Protein 9DA2 (pdb70)

Foldseek 3Di:
DWEEEEAEDDVLDCPCVVLSVVLVVLVVVQDHHLYVPVVVVVVSSLVSLLRGQEYEYAQARPHPVRVVSVVSSVVSLHQYEYEYECVSVDDGDCVLVVVDPCTSRYYDYDDSVCSSVVVVVVSD/DEEEEAEDDVLDCPCVVLSVVLVVLVVVQDHYDVPVVVVVVRSLVSLLVGQEYEYAQARPHPVRVVSVVSNVVSVHQYEYEYECVSVDDGDCVLVVVDPCGSRYYDYDDSVCSSVVVVVVSD

Solvent-accessible surface area: 11120 Å² total; per-residue (Å²): 209,40,21,0,1,27,2,15,1,107,92,19,20,118,122,15,118,98,15,19,96,71,0,27,70,38,0,134,161,49,4,86,14,36,89,86,55,31,109,94,61,10,65,58,19,13,102,75,0,91,104,2,64,0,0,0,0,0,0,5,18,13,5,6,7,4,0,1,17,0,0,34,0,33,36,64,107,35,90,1,0,0,0,5,36,65,139,49,68,99,101,4,12,12,12,0,76,1,9,26,79,60,72,120,7,39,28,84,70,16,88,92,48,93,0,40,50,16,0,36,134,42,34,160,106,18,1,10,41,2,15,2,104,90,14,19,117,123,15,140,111,15,21,98,70,0,20,54,48,0,144,169,51,18,83,41,54,90,53,30,103,105,74,6,70,60,20,20,99,83,0,96,103,2,71,2,0,0,0,0,1,2,16,18,4,7,7,3,0,0,17,0,0,26,0,38,43,51,118,41,86,1,0,0,0,5,26,68,152,37,68,92,102,6,12,12,13,0,80,1,10,25,82,60,71,126,10,32,26,97,64,5,123,91,55,75,0,42,64,13,0,55,117,25,41,184

B-factor: mean 23.78, std 10.42, range [8.82, 90.69]

Structure (mmCIF, N/CA/C/O backbone):
data_9DA2
#
_entry.id   9DA2
#
_cell.length_a   60.538
_cell.length_b   64.768
_cell.length_c   128.758
_cell.angle_alpha   90.00
_cell.angle_beta   90.00
_cell.angle_gamma   90.00
#
_symmetry.space_group_name_H-M   'C 2 2 21'
#
loop_
_entity.id
_entity.type
_entity.pdbx_description
1 polymer '5-hydroxymethyl-dUMP N-hydrolase'
2 non-polymer 1-(2-deoxy-2-fluoro-5-O-phosphono-beta-D-arabinofuranosyl)-5-(hydroxymethyl)pyrimidine-2,4(1H,3H)-dione
3 non-polymer 1,2-ETHANEDIOL
4 non-polymer DI(HYDROXYETHYL)ETHER
5 water water
#
loop_
_atom_site.group_PDB
_atom_site.id
_atom_site.type_symbol
_atom_site.label_atom_id
_atom_site.label_alt_id
_atom_site.label_comp_id
_atom_site.label_asym_id
_atom_site.label_entity_id
_atom_site.label_seq_id
_atom_site.pdbx_PDB_ins_code
_atom_site.Cartn_x
_atom_site.Cartn_y
_atom_site.Cartn_z
_atom_site.occupancy
_atom_site.B_iso_or_equiv
_atom_site.auth_seq_id
_atom_site.auth_comp_id
_atom_site.auth_asym_id
_atom_site.auth_atom_id
_atom_site.pdbx_PDB_model_num
ATOM 1 N N . ARG A 1 3 ? -29.489 8.750 -16.484 1.00 33.64 20 ARG A N 1
ATOM 2 C CA . ARG A 1 3 ? -28.782 7.891 -15.527 1.00 29.60 20 ARG A CA 1
ATOM 3 C C . ARG A 1 3 ? -29.021 6.429 -15.897 1.00 31.61 20 ARG A C 1
ATOM 4 O O . ARG A 1 3 ? -30.166 5.981 -15.991 1.00 34.03 20 ARG A O 1
ATOM 24 N N . PRO A 1 4 ? -27.947 5.688 -16.141 1.00 27.42 21 PRO A N 1
ATOM 25 C CA . PRO A 1 4 ? -28.107 4.313 -16.621 1.00 24.20 21 PRO A CA 1
ATOM 26 C C . PRO A 1 4 ? -28.627 3.379 -15.541 1.00 24.25 21 PRO A C 1
ATOM 27 O O . PRO A 1 4 ? -28.449 3.587 -14.341 1.00 26.31 21 PRO A O 1
ATOM 38 N N . ALA A 1 5 ? -29.267 2.306 -16.000 1.00 21.20 22 ALA A N 1
ATOM 39 C CA . ALA A 1 5 ? -29.598 1.171 -15.151 1.00 19.27 22 ALA A CA 1
ATOM 40 C C . ALA A 1 5 ? -28.422 0.209 -15.213 1.00 18.53 22 ALA A C 1
ATOM 41 O O . ALA A 1 5 ? -27.924 -0.095 -16.306 1.00 19.59 22 ALA A O 1
ATOM 48 N N . LEU A 1 6 ? -27.999 -0.291 -14.061 1.00 16.82 23 LEU A N 1
ATOM 49 C CA . LEU A 1 6 ? -26.767 -1.047 -13.959 1.00 15.11 23 LEU A CA 1
ATOM 50 C C . LEU A 1 6 ? -27.021 -2.409 -13.337 1.00 15.83 23 LEU A C 1
ATOM 51 O O . LEU A 1 6 ? -27.855 -2.563 -12.429 1.00 17.38 23 LEU A O 1
ATOM 67 N N . TYR A 1 7 ? -26.318 -3.411 -13.845 1.00 13.57 24 TYR A N 1
ATOM 68 C CA . TYR A 1 7 ? -26.430 -4.788 -13.368 1.00 13.20 24 TYR A CA 1
ATOM 69 C C . TYR A 1 7 ? -25.040 -5.227 -12.946 1.00 12.51 24 TYR A C 1
ATOM 70 O O . TYR A 1 7 ? -24.110 -5.168 -13.758 1.00 15.15 24 TYR A O 1
ATOM 88 N N . PHE A 1 8 ? -24.878 -5.657 -11.697 1.00 11.23 25 PHE A N 1
ATOM 89 C CA . PHE A 1 8 ? -23.579 -6.067 -11.172 1.00 10.87 25 PHE A CA 1
ATOM 90 C C . PHE A 1 8 ? -23.537 -7.584 -10.983 1.00 10.30 25 PHE A C 1
ATOM 91 O O . PHE A 1 8 ? -24.459 -8.166 -10.400 1.00 11.88 25 PHE A O 1
ATOM 108 N N . CYS A 1 9 ? -22.451 -8.197 -11.441 1.00 9.97 26 CYS A N 1
ATOM 109 C CA . CYS A 1 9 ? -22.195 -9.627 -11.324 1.00 10.22 26 CYS A CA 1
ATOM 110 C C . CYS A 1 9 ? -20.945 -9.874 -10.495 1.00 9.31 26 CYS A C 1
ATOM 111 O O . CYS A 1 9 ? -19.887 -9.303 -10.773 1.00 11.15 26 CYS A O 1
ATOM 119 N N . GLY A 1 10 ? -21.035 -10.786 -9.524 1.00 9.89 27 GLY A N 1
ATOM 120 C CA . GLY A 1 10 ? -19.885 -11.255 -8.767 1.00 10.62 27 GLY A CA 1
ATOM 121 C C . GLY A 1 10 ? -20.213 -12.563 -8.078 1.00 9.40 27 GLY A C 1
ATOM 122 O O . GLY A 1 10 ? -21.355 -12.805 -7.700 1.00 10.08 27 GLY A O 1
ATOM 126 N N . SER A 1 11 ? -19.201 -13.409 -7.915 1.00 9.39 28 SER A N 1
ATOM 127 C CA . SER A 1 11 ? -19.377 -14.756 -7.366 1.00 9.55 28 SER A CA 1
ATOM 128 C C . SER A 1 11 ? -20.069 -14.748 -6.018 1.00 9.39 28 SER A C 1
ATOM 129 O O . SER A 1 11 ? -19.763 -13.931 -5.144 1.00 10.49 28 SER A O 1
ATOM 137 N N . ILE A 1 12 ? -20.995 -15.704 -5.833 1.00 9.70 29 ILE A N 1
ATOM 138 C CA . ILE A 1 12 ? -21.619 -15.971 -4.544 1.00 10.91 29 ILE A CA 1
ATOM 139 C C . ILE A 1 12 ? -21.370 -17.435 -4.190 1.00 11.21 29 ILE A C 1
ATOM 140 O O . ILE A 1 12 ? -20.508 -17.726 -3.357 1.00 11.62 29 ILE A O 1
ATOM 156 N N . ARG A 1 13 ? -22.061 -18.361 -4.859 1.00 10.75 30 ARG A N 1
ATOM 157 C CA . ARG A 1 13 ? -21.808 -19.791 -4.629 1.00 11.40 30 ARG A CA 1
ATOM 158 C C . ARG A 1 13 ? -20.459 -20.227 -5.166 1.00 10.86 30 ARG A C 1
ATOM 159 O O . ARG A 1 13 ? -19.944 -21.261 -4.736 1.00 12.70 30 ARG A O 1
ATOM 180 N N . GLY A 1 14 ? -19.851 -19.470 -6.080 1.00 11.08 31 GLY A N 1
ATOM 181 C CA . GLY A 1 14 ? -18.476 -19.749 -6.426 1.00 12.49 31 GLY A CA 1
ATOM 182 C C . GLY A 1 14 ? -17.507 -19.451 -5.306 1.00 12.40 31 GLY A C 1
ATOM 183 O O . GLY A 1 14 ? -16.351 -19.898 -5.351 1.00 14.49 31 GLY A O 1
ATOM 187 N N . GLY A 1 15 ? -17.955 -18.735 -4.300 1.00 12.13 32 GLY A N 1
ATOM 188 C CA . GLY A 1 15 ? -17.124 -18.277 -3.206 1.00 13.11 32 GLY A CA 1
ATOM 189 C C . GLY A 1 15 ? -17.274 -16.780 -3.029 1.00 12.17 32 GLY A C 1
ATOM 190 O O . GLY A 1 15 ? -17.414 -16.033 -4.015 1.00 11.78 32 GLY A O 1
ATOM 194 N N . ARG A 1 16 ? -17.239 -16.314 -1.777 1.00 12.54 33 ARG A N 1
ATOM 195 C CA . ARG A 1 16 ? -17.444 -14.909 -1.449 1.00 12.73 33 ARG A CA 1
ATOM 196 C C . ARG A 1 16 ? -16.143 -14.202 -1.067 1.00 13.02 33 ARG A C 1
ATOM 197 O O . ARG A 1 16 ? -16.160 -13.181 -0.369 1.00 13.32 33 ARG A O 1
ATOM 218 N N . GLU A 1 17 ? -15.013 -14.702 -1.569 1.00 12.29 34 GLU A N 1
ATOM 219 C CA . GLU A 1 17 ? -13.710 -14.126 -1.249 1.00 13.10 34 GLU A CA 1
ATOM 220 C C . GLU A 1 17 ? -13.658 -12.631 -1.512 1.00 12.87 34 GLU A C 1
ATOM 221 O O . GLU A 1 17 ? -13.002 -11.891 -0.763 1.00 13.59 34 GLU A O 1
ATOM 233 N N . ASP A 1 18 ? -14.310 -12.172 -2.583 1.00 11.68 35 ASP A N 1
ATOM 234 C CA . ASP A 1 18 ? -14.208 -10.776 -3.005 1.00 11.96 35 ASP A CA 1
ATOM 235 C C . ASP A 1 18 ? -15.429 -9.944 -2.611 1.00 11.17 35 ASP A C 1
ATOM 236 O O . ASP A 1 18 ? -15.635 -8.856 -3.156 1.00 11.52 35 ASP A O 1
ATOM 245 N N . ARG A 1 19 ? -16.204 -10.407 -1.641 1.00 11.90 36 ARG A N 1
ATOM 246 C CA . ARG A 1 19 ? -17.437 -9.723 -1.249 1.00 12.66 36 ARG A CA 1
ATOM 247 C C . ARG A 1 19 ? -17.250 -8.244 -0.883 1.00 12.37 36 ARG A C 1
ATOM 248 O O . ARG A 1 19 ? -18.065 -7.396 -1.279 1.00 13.52 36 ARG A O 1
ATOM 269 N N . THR A 1 20 ? -16.190 -7.896 -0.150 1.00 12.70 37 THR A N 1
ATOM 270 C CA . THR A 1 20 ? -15.980 -6.497 0.248 1.00 13.29 37 THR A CA 1
ATOM 271 C C . THR A 1 20 ? -15.708 -5.632 -0.964 1.00 12.82 37 THR A C 1
ATOM 272 O O . THR A 1 20 ? -16.208 -4.501 -1.061 1.00 13.26 37 THR A O 1
ATOM 283 N N . LEU A 1 21 ? -14.936 -6.160 -1.913 1.00 12.17 38 LEU A N 1
ATOM 284 C CA . LEU A 1 21 ? -14.688 -5.465 -3.161 1.00 11.87 38 LEU A CA 1
ATOM 285 C C . LEU A 1 21 ? -15.976 -5.283 -3.942 1.00 11.91 38 LEU A C 1
ATOM 286 O O . LEU A 1 21 ? -16.202 -4.217 -4.537 1.00 12.23 38 LEU A O 1
ATOM 302 N N . TYR A 1 22 ? -16.836 -6.313 -3.972 1.00 10.41 39 TYR A N 1
ATOM 303 C CA . TYR A 1 22 ? -18.103 -6.146 -4.668 1.00 10.95 39 TYR A CA 1
ATOM 304 C C . TYR A 1 22 ? -18.914 -5.022 -4.048 1.00 11.77 39 TYR A C 1
ATOM 305 O O . TYR A 1 22 ? -19.577 -4.256 -4.766 1.00 12.26 39 TYR A O 1
ATOM 323 N N . GLU A 1 23 ? -18.900 -4.929 -2.725 1.00 11.58 40 GLU A N 1
ATOM 324 C CA . GLU A 1 23 ? -19.609 -3.846 -2.050 1.00 12.32 40 GLU A CA 1
ATOM 325 C C . GLU A 1 23 ? -19.050 -2.485 -2.454 1.00 12.18 40 GLU A C 1
ATOM 326 O O . GLU A 1 23 ? -19.805 -1.529 -2.657 1.00 12.96 40 GLU A O 1
ATOM 338 N N . ARG A 1 24 ? -17.721 -2.371 -2.597 1.00 12.39 41 ARG A N 1
ATOM 339 C CA . ARG A 1 24 ? -17.133 -1.129 -3.083 1.00 12.70 41 ARG A CA 1
ATOM 340 C C . ARG A 1 24 ? -17.575 -0.825 -4.500 1.00 12.79 41 ARG A C 1
ATOM 341 O O . ARG A 1 24 ? -17.841 0.333 -4.835 1.00 12.97 41 ARG A O 1
ATOM 362 N N . ILE A 1 25 ? -17.626 -1.844 -5.367 1.00 11.74 42 ILE A N 1
ATOM 363 C CA . ILE A 1 25 ? -18.036 -1.613 -6.744 1.00 12.26 42 ILE A CA 1
ATOM 364 C C . ILE A 1 25 ? -19.474 -1.119 -6.786 1.00 12.57 42 ILE A C 1
ATOM 365 O O . ILE A 1 25 ? -19.774 -0.129 -7.456 1.00 13.14 42 ILE A O 1
ATOM 381 N N . VAL A 1 26 ? -20.373 -1.800 -6.072 1.00 11.98 43 VAL A N 1
ATOM 382 C CA . VAL A 1 26 ? -21.765 -1.382 -6.061 1.00 13.56 43 VAL A CA 1
ATOM 383 C C . VAL A 1 26 ? -21.912 0.019 -5.479 1.00 12.57 43 VAL A C 1
ATOM 384 O O . VAL A 1 26 ? -22.696 0.821 -5.988 1.00 14.56 43 VAL A O 1
ATOM 397 N N . SER A 1 27 ? -21.184 0.329 -4.398 1.00 13.55 44 SER A N 1
ATOM 398 C CA . SER A 1 27 ? -21.237 1.684 -3.849 1.00 14.35 44 SER A CA 1
ATOM 399 C C . SER A 1 27 ? -20.899 2.715 -4.912 1.00 13.97 44 SER A C 1
ATOM 400 O O . SER A 1 27 ? -21.564 3.743 -5.025 1.00 15.37 44 SER A O 1
ATOM 408 N N . ARG A 1 28 ? -19.869 2.455 -5.714 1.00 13.85 45 ARG A N 1
ATOM 409 C CA . ARG A 1 28 ? -19.478 3.412 -6.744 1.00 15.75 45 ARG A CA 1
ATOM 410 C C . ARG A 1 28 ? -20.488 3.442 -7.888 1.00 15.60 45 ARG A C 1
ATOM 411 O O . ARG A 1 28 ? -20.844 4.514 -8.376 1.00 16.39 45 ARG A O 1
ATOM 432 N N . LEU A 1 29 ? -20.977 2.277 -8.319 1.00 14.83 46 LEU A N 1
ATOM 433 C CA . LEU A 1 29 ? -21.990 2.258 -9.364 1.00 15.08 46 LEU A CA 1
ATOM 434 C C . LEU A 1 29 ? -23.221 3.061 -8.966 1.00 15.55 46 LEU A C 1
ATOM 435 O O . LEU A 1 29 ? -23.829 3.722 -9.812 1.00 17.33 46 LEU A O 1
ATOM 451 N N . ARG A 1 30 ? -23.617 2.995 -7.694 1.00 16.45 47 ARG A N 1
ATOM 452 C CA . ARG A 1 30 ? -24.770 3.751 -7.232 1.00 17.99 47 ARG A CA 1
ATOM 453 C C . ARG A 1 30 ? -24.576 5.255 -7.409 1.00 20.35 47 ARG A C 1
ATOM 454 O O . ARG A 1 30 ? -25.571 5.988 -7.509 1.00 22.13 47 ARG A O 1
ATOM 475 N N . ARG A 1 31 ? -23.332 5.743 -7.465 1.00 19.05 48 ARG A N 1
ATOM 476 C CA . ARG A 1 31 ? -23.123 7.161 -7.729 1.00 21.95 48 ARG A CA 1
ATOM 477 C C . ARG A 1 31 ? -23.577 7.548 -9.134 1.00 20.39 48 ARG A C 1
ATOM 478 O O . ARG A 1 31 ? -23.870 8.712 -9.392 1.00 24.81 48 ARG A O 1
ATOM 499 N N . PHE A 1 32 ? -23.638 6.582 -10.052 1.00 20.61 49 PHE A N 1
ATOM 500 C CA . PHE A 1 32 ? -23.856 6.831 -11.467 1.00 22.74 49 PHE A CA 1
ATOM 501 C C . PHE A 1 32 ? -25.246 6.460 -11.950 1.00 22.54 49 PHE A C 1
ATOM 502 O O . PHE A 1 32 ? -25.728 7.056 -12.905 1.00 26.37 49 PHE A O 1
ATOM 519 N N . GLY A 1 33 ? -25.891 5.495 -11.311 1.00 21.25 50 GLY A N 1
ATOM 520 C CA . GLY A 1 33 ? -27.163 5.029 -11.814 1.00 21.58 50 GLY A CA 1
ATOM 521 C C . GLY A 1 33 ? -27.844 4.128 -10.816 1.00 20.91 50 GLY A C 1
ATOM 522 O O . GLY A 1 33 ? -27.395 3.981 -9.679 1.00 25.70 50 GLY A O 1
ATOM 526 N N . THR A 1 34 ? -28.948 3.532 -11.260 1.00 22.71 51 THR A N 1
ATOM 527 C CA . THR A 1 34 ? -29.728 2.622 -10.433 1.00 22.14 51 THR A CA 1
ATOM 528 C C . THR A 1 34 ? -29.138 1.225 -10.586 1.00 19.44 51 THR A C 1
ATOM 529 O O . THR A 1 34 ? -29.109 0.685 -11.693 1.00 19.67 51 THR A O 1
ATOM 540 N N . VAL A 1 35 ? -28.677 0.637 -9.491 1.00 19.34 52 VAL A N 1
ATOM 541 C CA . VAL A 1 35 ? -28.156 -0.727 -9.509 1.00 18.87 52 VAL A CA 1
ATOM 542 C C . VAL A 1 35 ? -29.331 -1.685 -9.329 1.00 19.67 52 VAL A C 1
ATOM 543 O O . VAL A 1 35 ? -29.861 -1.833 -8.226 1.00 22.27 52 VAL A O 1
ATOM 556 N N . LEU A 1 36 ? -29.728 -2.342 -10.420 1.00 19.41 53 LEU A N 1
ATOM 557 C CA . LEU A 1 36 ? -30.897 -3.220 -10.404 1.00 20.34 53 LEU 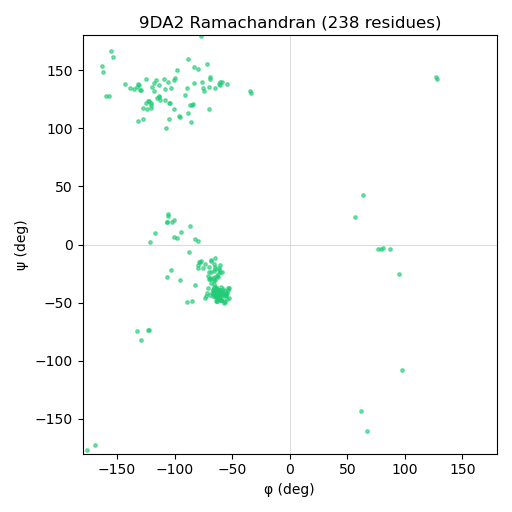A CA 1
ATOM 558 C C . LEU A 1 36 ? -30.659 -4.431 -9.515 1.00 21.30 53 LEU A C 1
ATOM 559 O O . LEU A 1 36 ? -31.614 -4.986 -8.964 1.00 22.78 53 LEU A O 1
ATOM 575 N N . THR A 1 37 ? -29.393 -4.855 -9.425 1.00 21.17 54 THR A N 1
ATOM 576 C CA . THR A 1 37 ? -28.810 -5.901 -8.588 1.00 28.26 54 THR A CA 1
ATOM 577 C C . THR A 1 37 ? -28.680 -7.203 -9.368 1.00 34.22 54 THR A C 1
ATOM 578 O O . THR A 1 37 ? -28.307 -7.198 -10.554 1.00 25.62 54 THR A O 1
ATOM 589 N N . GLY A 1 54 ? -39.555 -18.794 -4.608 1.00 65.98 71 GLY A N 1
ATOM 590 C CA . GLY A 1 54 ? -39.494 -19.760 -5.687 1.00 75.58 71 GLY A CA 1
ATOM 591 C C . GLY A 1 54 ? -38.086 -20.270 -5.911 1.00 65.08 71 GLY A C 1
ATOM 592 O O . GLY A 1 54 ? -37.740 -20.724 -7.004 1.00 63.05 71 GLY A O 1
ATOM 595 N N . GLY A 1 55 ? -37.270 -20.172 -4.863 1.00 47.17 72 GLY A N 1
ATOM 596 C CA . GLY A 1 55 ? -35.967 -20.809 -4.864 1.00 34.17 72 GLY A CA 1
ATOM 597 C C . GLY A 1 55 ? -35.065 -20.281 -5.956 1.00 27.43 72 GLY A C 1
ATOM 598 O O . GLY A 1 55 ? -35.071 -19.095 -6.294 1.00 26.29 72 GLY A O 1
ATOM 602 N N . ASP A 1 56 ? -34.268 -21.185 -6.522 1.00 25.89 73 ASP A N 1
ATOM 603 C CA . ASP A 1 56 ? -33.314 -20.767 -7.536 1.00 22.75 73 ASP A CA 1
ATOM 604 C C . ASP A 1 56 ? -33.998 -20.338 -8.833 1.00 21.49 73 ASP A C 1
ATOM 605 O O . ASP A 1 56 ? -33.478 -19.476 -9.552 1.00 19.04 73 ASP A O 1
ATOM 614 N N . ARG A 1 57 ? -35.148 -20.910 -9.148 1.00 23.12 74 ARG A N 1
ATOM 615 C CA . ARG A 1 57 ? -35.875 -20.525 -10.373 1.00 22.79 74 ARG A CA 1
ATOM 616 C C . ARG A 1 57 ? -36.213 -19.025 -10.292 1.00 22.04 74 ARG A C 1
ATOM 617 O O . ARG A 1 57 ? -36.068 -18.376 -11.266 1.00 21.47 74 ARG A O 1
ATOM 638 N N . LEU A 1 58 ? -36.745 -18.550 -9.179 1.00 22.79 75 LEU A N 1
ATOM 639 C CA . LEU A 1 58 ? -37.118 -17.144 -9.096 1.00 22.44 75 LEU A CA 1
ATOM 640 C C . LEU A 1 58 ? -35.885 -16.252 -9.218 1.00 21.06 75 LEU A C 1
ATOM 641 O O . LEU A 1 58 ? -35.953 -15.182 -9.835 1.00 21.93 75 LEU A O 1
ATOM 657 N N . ILE A 1 59 ? -34.758 -16.650 -8.627 1.00 20.03 76 ILE A N 1
ATOM 658 C CA . ILE A 1 59 ? -33.516 -15.898 -8.779 1.00 17.68 76 ILE A CA 1
ATOM 659 C C . ILE A 1 59 ? -33.160 -15.756 -10.252 1.00 17.33 76 ILE A C 1
ATOM 660 O O . ILE A 1 59 ? -32.875 -14.656 -10.741 1.00 17.06 76 ILE A O 1
ATOM 676 N N . HIS A 1 60 ? -33.168 -16.865 -10.983 1.00 16.51 77 HIS A N 1
ATOM 677 C CA . HIS A 1 60 ? -32.815 -16.837 -12.404 1.00 16.29 77 HIS A CA 1
ATOM 678 C C . HIS A 1 60 ? -33.762 -15.939 -13.188 1.00 16.75 77 HIS A C 1
ATOM 679 O O . HIS A 1 60 ? -33.320 -15.114 -14.004 1.00 16.46 77 HIS A O 1
ATOM 694 N N . GLU A 1 61 ? -35.069 -16.092 -12.965 1.00 18.26 78 GLU A N 1
ATOM 695 C CA . GLU A 1 61 ? -36.033 -15.323 -13.745 1.00 19.21 78 GLU A CA 1
ATOM 696 C C . GLU A 1 61 ? -35.949 -13.832 -13.453 1.00 20.22 78 GLU A C 1
ATOM 697 O O . GLU A 1 61 ? -35.990 -13.017 -14.380 1.00 19.18 78 GLU A O 1
ATOM 709 N N . GLN A 1 62 ? -35.845 -13.458 -12.177 1.00 18.15 79 GLN A N 1
ATOM 710 C CA . GLN A 1 62 ? -35.748 -12.039 -11.852 1.00 18.49 79 GLN A CA 1
ATOM 711 C C . GLN A 1 62 ? -34.460 -11.446 -12.393 1.00 17.49 79 GLN A C 1
ATOM 712 O O . GLN A 1 62 ? -34.464 -10.323 -12.934 1.00 18.21 79 GLN A O 1
ATOM 726 N N . ASP A 1 63 ? -33.357 -12.186 -12.279 1.00 15.86 80 ASP A N 1
ATOM 727 C CA . ASP A 1 63 ? -32.102 -11.679 -12.799 1.00 15.41 80 ASP A CA 1
ATOM 728 C C . ASP A 1 63 ? -32.168 -11.500 -14.305 1.00 15.63 80 ASP A C 1
ATOM 729 O O . ASP A 1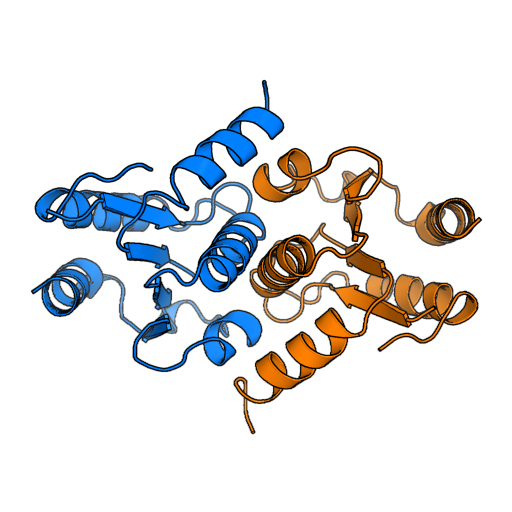 63 ? -31.661 -10.501 -14.836 1.00 16.31 80 ASP A O 1
ATOM 738 N N . LEU A 1 64 ? -32.808 -12.421 -15.021 1.00 16.09 81 LEU A N 1
ATOM 739 C CA . LEU A 1 64 ? -32.883 -12.261 -16.470 1.00 15.40 81 LEU A CA 1
ATOM 740 C C . LEU A 1 64 ? -33.708 -11.042 -16.872 1.00 18.10 81 LEU A C 1
ATOM 741 O O . LEU A 1 64 ? -33.413 -10.406 -17.892 1.00 18.06 81 LEU A O 1
ATOM 757 N N . GLU A 1 65 ? -34.742 -10.713 -16.109 1.00 17.19 82 GLU A N 1
ATOM 758 C CA . GLU A 1 65 ? -35.483 -9.486 -16.376 1.00 18.54 82 GLU A CA 1
ATOM 759 C C . GLU A 1 65 ? -34.589 -8.260 -16.220 1.00 18.60 82 GLU A C 1
ATOM 760 O O . GLU A 1 65 ? -34.565 -7.370 -17.077 1.00 18.51 82 GLU A O 1
ATOM 772 N N . TRP A 1 66 ? -33.833 -8.197 -15.130 1.00 15.75 83 TRP A N 1
ATOM 773 C CA . TRP A 1 66 ? -32.951 -7.061 -14.895 1.00 16.19 83 TRP A CA 1
ATOM 774 C C . TRP A 1 66 ? -31.845 -6.985 -15.927 1.00 15.25 83 TRP A C 1
ATOM 775 O O . TRP A 1 66 ? -31.452 -5.883 -16.337 1.00 15.43 83 TRP A O 1
ATOM 796 N N . LEU A 1 67 ? -31.315 -8.140 -16.334 1.00 15.18 84 LEU A N 1
ATOM 797 C CA A LEU A 1 67 ? -30.258 -8.140 -17.327 0.71 15.20 84 LEU A CA 1
ATOM 798 C CA B LEU A 1 67 ? -30.257 -8.152 -17.338 0.29 15.17 84 LEU A CA 1
ATOM 799 C C . LEU A 1 67 ? -30.722 -7.486 -18.619 1.00 16.33 84 LEU A C 1
ATOM 800 O O . LEU A 1 67 ? -29.971 -6.729 -19.239 1.00 19.26 84 LEU A O 1
ATOM 829 N N . GLN A 1 68 ? -31.963 -7.756 -19.037 1.00 18.37 85 GLN A N 1
ATOM 830 C CA . GLN A 1 68 ? -32.483 -7.144 -20.259 1.00 19.24 85 GLN A CA 1
ATOM 831 C C . GLN A 1 68 ? -32.742 -5.656 -20.076 1.00 19.24 85 GLN A C 1
ATOM 832 O O . GLN A 1 68 ? -32.710 -4.896 -21.053 1.00 21.69 85 GLN A O 1
ATOM 846 N N . GLN A 1 69 ? -33.018 -5.215 -18.851 1.00 18.56 86 GLN A N 1
ATOM 847 C CA . GLN A 1 69 ? -33.232 -3.795 -18.588 1.00 17.92 86 GLN A CA 1
ATOM 848 C C . GLN A 1 69 ? -31.949 -2.992 -18.472 1.00 18.24 86 GLN A C 1
ATOM 849 O O . GLN A 1 69 ? -31.975 -1.764 -18.594 1.00 19.55 86 GLN A O 1
ATOM 863 N N . ALA A 1 70 ? -30.835 -3.641 -18.207 1.00 15.84 87 ALA A N 1
ATOM 864 C CA . ALA A 1 70 ? -29.620 -2.920 -17.882 1.00 16.04 87 ALA A CA 1
ATOM 865 C C . ALA A 1 70 ? -29.064 -2.175 -19.085 1.00 15.72 87 ALA A C 1
ATOM 866 O O . ALA A 1 70 ? -29.104 -2.657 -20.220 1.00 18.48 87 ALA A O 1
ATOM 873 N N . ASP A 1 71 ? -28.540 -0.978 -18.821 1.00 16.23 88 ASP A N 1
ATOM 874 C CA . ASP A 1 71 ? -27.761 -0.265 -19.823 1.00 16.33 88 ASP A CA 1
ATOM 875 C C . ASP A 1 71 ? -26.319 -0.742 -19.864 1.00 16.61 88 ASP A C 1
ATOM 876 O O . ASP A 1 71 ? -25.709 -0.747 -20.946 1.00 18.23 88 ASP A O 1
ATOM 885 N N . VAL A 1 72 ? -25.754 -1.097 -18.716 1.00 14.64 89 VAL A N 1
ATOM 886 C CA . VAL A 1 72 ? -24.397 -1.620 -18.622 1.00 13.67 89 VAL A CA 1
ATOM 887 C C . VAL A 1 72 ? -24.418 -2.760 -17.624 1.00 13.23 89 VAL A C 1
ATOM 888 O O . VAL A 1 72 ? -25.026 -2.658 -16.553 1.00 13.60 89 VAL A O 1
ATOM 901 N N . VAL A 1 73 ? -23.764 -3.851 -17.988 1.00 12.72 90 VAL A N 1
ATOM 902 C CA . VAL A 1 73 ? -23.533 -5.006 -17.126 1.00 12.40 90 VAL A CA 1
ATOM 903 C C . VAL A 1 73 ? -22.075 -4.946 -16.688 1.00 12.49 90 VAL A C 1
ATOM 904 O O . VAL A 1 73 ? -21.176 -4.920 -17.538 1.00 15.08 90 VAL A O 1
ATOM 917 N N . VAL A 1 74 ? -21.832 -4.895 -15.383 1.00 12.47 91 VAL A N 1
ATOM 918 C CA . VAL A 1 74 ? -20.491 -4.831 -14.805 1.00 12.47 91 VAL A CA 1
ATOM 919 C C . VAL A 1 74 ? -20.257 -6.130 -14.040 1.00 11.79 91 VAL A C 1
ATOM 920 O O . VAL A 1 74 ? -21.063 -6.485 -13.179 1.00 13.31 91 VAL A O 1
ATOM 933 N N . ALA A 1 75 ? -19.162 -6.808 -14.312 1.00 11.11 92 ALA A N 1
ATOM 934 C CA . ALA A 1 75 ? -18.854 -8.079 -13.668 1.00 10.94 92 ALA A CA 1
ATOM 935 C C . ALA A 1 75 ? -17.437 -8.032 -13.131 1.00 11.15 92 ALA A C 1
ATOM 936 O O . ALA A 1 75 ? -16.510 -7.667 -13.872 1.00 12.20 92 ALA A O 1
ATOM 943 N N . GLU A 1 76 ? -17.258 -8.449 -11.893 1.00 10.74 93 GLU A N 1
ATOM 944 C CA . GLU A 1 76 ? -15.928 -8.672 -11.326 1.00 11.20 93 GLU A CA 1
ATOM 945 C C . GLU A 1 76 ? -15.671 -10.161 -11.490 1.00 11.37 93 GLU A C 1
ATOM 946 O O . GLU A 1 76 ? -16.351 -11.002 -10.864 1.00 11.65 93 GLU A O 1
ATOM 958 N N . VAL A 1 77 ? -14.736 -10.491 -12.380 1.00 10.61 94 VAL A N 1
ATOM 959 C CA . VAL A 1 77 ? -14.533 -11.837 -12.905 1.00 10.76 94 VAL A CA 1
ATOM 960 C C . VAL A 1 77 ? -13.290 -12.520 -12.346 1.00 10.97 94 VAL A C 1
ATOM 961 O O . VAL A 1 77 ? -12.813 -13.488 -12.942 1.00 12.38 94 VAL A O 1
ATOM 974 N N . THR A 1 78 ? -12.758 -12.065 -11.217 1.00 11.03 95 THR A N 1
ATOM 975 C CA . THR A 1 78 ? -11.559 -12.670 -10.645 1.00 11.18 95 THR A CA 1
ATOM 976 C C . THR A 1 78 ? -11.851 -14.031 -10.020 1.00 11.36 95 THR A C 1
ATOM 977 O O . THR A 1 78 ? -11.107 -14.989 -10.245 1.00 12.65 95 THR A O 1
ATOM 988 N N . GLN A 1 79 ? -12.924 -14.139 -9.230 1.00 10.68 96 GLN A N 1
ATOM 989 C CA . GLN A 1 79 ? -13.277 -15.409 -8.601 1.00 10.91 96 GLN A CA 1
ATOM 990 C C . GLN A 1 79 ? -14.092 -16.246 -9.583 1.00 9.92 96 GLN A C 1
ATOM 991 O O . GLN A 1 79 ? -15.147 -15.802 -10.032 1.00 10.75 96 GLN A O 1
ATOM 1005 N N . PRO A 1 80 ? -13.653 -17.445 -9.946 1.00 10.49 97 PRO A N 1
ATOM 1006 C CA . PRO A 1 80 ? -14.437 -18.239 -10.903 1.00 10.72 97 PRO A CA 1
ATOM 1007 C C . PRO A 1 80 ? -15.831 -18.539 -10.375 1.00 10.18 97 PRO A C 1
ATOM 1008 O O . PRO A 1 80 ? -16.018 -18.894 -9.217 1.00 11.31 97 PRO A O 1
ATOM 1019 N N . SER A 1 81 ? -16.815 -18.463 -11.263 1.00 9.71 98 SER A N 1
ATOM 1020 C CA . SER A 1 81 ? -18.220 -18.613 -10.881 1.00 9.10 98 SER A CA 1
ATOM 1021 C C . SER A 1 81 ? -19.057 -18.989 -12.085 1.00 9.08 98 SER A C 1
ATOM 1022 O O . SER A 1 81 ? -19.015 -18.306 -13.119 1.00 9.58 98 SER A O 1
ATOM 1030 N N . LEU A 1 82 ? -19.830 -20.071 -11.944 1.00 9.09 99 LEU A N 1
ATOM 1031 C CA . LEU A 1 82 ? -20.747 -20.434 -13.015 1.00 9.21 99 LEU A CA 1
ATOM 1032 C C . LEU A 1 82 ? -21.778 -19.342 -13.251 1.00 8.93 99 LEU A C 1
ATOM 1033 O O . LEU A 1 82 ? -22.141 -19.044 -14.402 1.00 10.08 99 LEU A O 1
ATOM 1049 N N . GLY A 1 83 ? -22.330 -18.781 -12.172 1.00 9.12 100 GLY A N 1
ATOM 1050 C CA . GLY A 1 83 ? -23.419 -17.826 -12.320 1.00 9.03 100 GLY A CA 1
ATOM 1051 C C . GLY A 1 83 ? -22.981 -16.550 -13.009 1.00 8.82 100 GLY A C 1
ATOM 1052 O O . GLY A 1 83 ? -23.695 -16.021 -13.868 1.00 10.04 100 GLY A O 1
ATOM 1056 N N . VAL A 1 84 ? -21.794 -16.044 -12.657 1.00 8.96 101 VAL A N 1
ATOM 1057 C CA . VAL A 1 84 ? -21.257 -14.861 -13.331 1.00 9.20 101 VAL A CA 1
ATOM 1058 C C . VAL A 1 84 ? -21.023 -15.160 -14.800 1.00 9.27 101 VAL A C 1
ATOM 1059 O O . VAL A 1 84 ? -21.381 -14.356 -15.677 1.00 10.27 101 VAL A O 1
ATOM 1072 N N . GLY A 1 85 ? -20.430 -16.313 -15.107 1.00 9.31 102 GLY A N 1
ATOM 1073 C CA . GLY A 1 85 ? -20.237 -16.667 -16.509 1.00 10.23 102 GLY A CA 1
ATOM 1074 C C . GLY A 1 85 ? -21.540 -16.752 -17.281 1.00 9.87 102 GLY A C 1
ATOM 1075 O O . GLY A 1 85 ? -21.643 -16.267 -18.413 1.00 10.67 102 GLY A O 1
ATOM 1079 N N . TYR A 1 86 ? -22.550 -17.361 -16.667 1.00 9.64 103 TYR A N 1
ATOM 1080 C CA . TYR A 1 86 ? -23.857 -17.494 -17.287 1.00 9.94 103 TYR A CA 1
ATOM 1081 C C . TYR A 1 86 ? -24.486 -16.133 -17.542 1.00 10.17 103 TYR A C 1
ATOM 1082 O O . TYR A 1 86 ? -25.043 -15.894 -18.623 1.00 10.89 103 TYR A O 1
ATOM 1100 N N . GLU A 1 87 ? -24.456 -15.251 -16.542 1.00 9.98 104 GLU A N 1
ATOM 1101 C CA . GLU A 1 87 ? -24.967 -13.897 -16.719 1.00 10.26 104 GLU A CA 1
ATOM 1102 C C . GLU A 1 87 ? -24.290 -13.214 -17.896 1.00 10.25 104 GLU A C 1
ATOM 1103 O O . GLU A 1 87 ? -24.946 -12.565 -18.713 1.00 11.56 104 GLU A O 1
ATOM 1115 N N . LEU A 1 88 ? -22.970 -13.362 -18.004 1.00 10.76 105 LEU A N 1
ATOM 1116 C CA . LEU A 1 88 ? -22.234 -12.753 -19.109 1.00 11.16 105 LEU A CA 1
ATOM 1117 C C . LEU A 1 88 ? -22.622 -13.351 -20.453 1.00 11.90 105 LEU A C 1
ATOM 1118 O O . LEU A 1 88 ? -22.763 -12.617 -21.437 1.00 12.28 105 LEU A O 1
ATOM 1134 N N . GLY A 1 89 ? -22.829 -14.668 -20.519 1.00 11.86 106 GLY A N 1
ATOM 1135 C CA . GLY A 1 89 ? -23.249 -15.276 -21.771 1.00 12.43 106 GLY A CA 1
ATOM 1136 C C . GLY A 1 89 ? -24.620 -14.804 -22.210 1.00 12.64 106 GLY A C 1
ATOM 1137 O O . GLY A 1 89 ? -24.840 -14.478 -23.371 1.00 13.84 106 GLY A O 1
ATOM 1141 N N . ARG A 1 90 ? -25.566 -14.764 -21.274 1.00 12.32 107 ARG A N 1
ATOM 1142 C CA . ARG A 1 90 ? -26.878 -14.230 -21.605 1.00 12.45 107 ARG A CA 1
ATOM 1143 C C . ARG A 1 90 ? -26.785 -12.757 -22.005 1.00 13.83 107 ARG A C 1
ATOM 1144 O O . ARG A 1 90 ? -27.469 -12.316 -22.926 1.00 14.46 107 ARG A O 1
ATOM 1165 N N . ALA A 1 91 ? -25.947 -11.986 -21.313 1.00 13.07 108 ALA A N 1
ATOM 1166 C CA . ALA A 1 91 ? -25.825 -10.558 -21.606 1.00 13.18 108 ALA A CA 1
ATOM 1167 C C . ALA A 1 91 ? -25.288 -10.332 -23.006 1.00 14.84 108 ALA A C 1
ATOM 1168 O O . ALA A 1 91 ? -25.770 -9.452 -23.725 1.00 15.56 108 ALA A O 1
ATOM 1175 N N . VAL A 1 92 ? -24.273 -11.106 -23.408 1.00 14.52 109 VAL A N 1
ATOM 1176 C CA . VAL A 1 92 ? -23.735 -10.975 -24.757 1.00 17.32 109 VAL A CA 1
ATOM 1177 C C . VAL A 1 92 ? -24.827 -11.243 -25.774 1.00 18.51 109 VAL A C 1
ATOM 1178 O O . VAL A 1 92 ? -24.950 -10.542 -26.789 1.00 19.70 109 VAL A O 1
ATOM 1191 N N . ALA A 1 93 ? -25.618 -12.290 -25.542 1.00 17.71 110 ALA A N 1
ATOM 1192 C CA . ALA A 1 93 ? -26.662 -12.638 -26.494 1.00 20.73 110 ALA A CA 1
ATOM 1193 C C . ALA A 1 93 ? -27.747 -11.578 -26.552 1.00 20.51 110 ALA A C 1
ATOM 1194 O O . ALA A 1 93 ? -28.389 -11.422 -27.595 1.00 23.74 110 ALA A O 1
ATOM 1201 N N . PHE A 1 94 ? -27.971 -10.852 -25.454 1.00 18.27 111 PHE A N 1
ATOM 1202 C CA . PHE A 1 94 ? -28.840 -9.678 -25.467 1.00 19.75 111 PHE A CA 1
ATOM 1203 C C . PHE A 1 94 ? -28.155 -8.430 -26.030 1.00 20.10 111 PHE A C 1
ATOM 1204 O O . PHE A 1 94 ? -28.771 -7.355 -26.052 1.00 23.29 111 PHE A O 1
ATOM 1221 N N . ASN A 1 95 ? -26.901 -8.539 -26.489 1.00 20.66 112 ASN A N 1
ATOM 1222 C CA A ASN A 1 95 ? -26.147 -7.403 -27.031 0.43 21.55 112 ASN A CA 1
ATOM 1223 C CA B ASN A 1 95 ? -26.144 -7.404 -27.032 0.57 21.49 112 ASN A CA 1
ATOM 1224 C C . ASN A 1 95 ? -26.020 -6.263 -26.021 1.00 20.46 112 ASN A C 1
ATOM 1225 O O . ASN A 1 95 ? -26.155 -5.083 -26.365 1.00 22.54 112 ASN A O 1
ATOM 1244 N N . LYS A 1 96 ? -25.735 -6.612 -24.770 1.00 17.89 113 LYS A N 1
ATOM 1245 C CA . LYS A 1 96 ? -25.539 -5.600 -23.745 1.00 17.22 113 LYS A CA 1
ATOM 1246 C C . LYS A 1 96 ? -24.110 -5.068 -23.782 1.00 18.52 113 LYS A C 1
ATOM 1247 O O . LYS A 1 96 ? -23.157 -5.782 -24.128 1.00 20.37 113 LYS A O 1
ATOM 1266 N N . ARG A 1 97 ? -23.983 -3.820 -23.331 1.00 18.25 114 ARG A N 1
ATOM 1267 C CA . ARG A 1 97 ? -22.663 -3.230 -23.082 1.00 18.55 114 ARG A CA 1
ATOM 1268 C C . ARG A 1 97 ? -22.176 -3.897 -21.792 1.00 17.16 114 ARG A C 1
ATOM 1269 O O . ARG A 1 97 ? -22.952 -3.911 -20.872 1.00 16.73 114 ARG A O 1
ATOM 1290 N N . ILE A 1 98 ? -20.957 -4.374 -21.757 1.00 15.48 115 ILE A N 1
ATOM 1291 C CA . ILE A 1 98 ? -20.415 -5.200 -20.692 1.00 14.87 115 ILE A CA 1
ATOM 1292 C C . ILE A 1 98 ? -19.026 -4.700 -20.344 1.00 14.08 115 ILE A C 1
ATOM 1293 O O . ILE A 1 98 ? -18.192 -4.487 -21.228 1.00 15.41 115 ILE A O 1
ATOM 1309 N N . LEU A 1 99 ? -18.766 -4.570 -19.041 1.00 15.07 116 LEU A N 1
ATOM 1310 C CA . LEU A 1 99 ? -17.455 -4.235 -18.498 1.00 14.06 116 LEU A CA 1
ATOM 1311 C C . LEU A 1 99 ? -17.094 -5.336 -17.509 1.00 13.25 116 LEU A C 1
ATOM 1312 O O . LEU A 1 99 ? -17.790 -5.516 -16.493 1.00 13.42 116 LEU A O 1
ATOM 1328 N N . CYS A 1 100 ? -16.033 -6.077 -17.801 1.00 12.95 117 CYS A N 1
ATOM 1329 C CA . CYS A 1 100 ? -15.482 -7.069 -16.896 1.00 12.56 117 CYS A CA 1
ATOM 1330 C C . CYS A 1 100 ? -14.192 -6.553 -16.283 1.00 13.05 117 CYS A C 1
ATOM 1331 O O . CYS A 1 100 ? -13.352 -5.991 -16.977 1.00 15.04 117 CYS A O 1
ATOM 1339 N N . LEU A 1 101 ? -14.017 -6.821 -14.987 1.00 12.69 118 LEU A N 1
ATOM 1340 C CA . LEU A 1 101 ? -12.902 -6.335 -14.178 1.00 13.37 118 LEU A CA 1
ATOM 1341 C C . LEU A 1 101 ? -12.190 -7.547 -13.602 1.00 12.46 118 LEU A C 1
ATOM 1342 O O . LEU A 1 101 ? -12.825 -8.372 -12.939 1.00 12.64 118 LEU A O 1
ATOM 1358 N N . PHE A 1 102 ? -10.874 -7.660 -13.869 1.00 13.86 119 PHE A N 1
ATOM 1359 C CA . PHE A 1 102 ? -10.086 -8.824 -13.485 1.00 13.61 119 PHE A CA 1
ATOM 1360 C C . PHE A 1 102 ? -8.808 -8.374 -12.801 1.00 14.46 119 PHE A C 1
ATOM 1361 O O . PHE A 1 102 ? -8.155 -7.439 -13.265 1.00 15.44 119 PHE A O 1
ATOM 1378 N N . ARG A 1 103 ? -8.433 -9.057 -11.723 1.00 13.66 120 ARG A N 1
ATOM 1379 C CA . ARG A 1 103 ? -7.223 -8.754 -10.964 1.00 14.74 120 ARG A CA 1
ATOM 1380 C C . ARG A 1 103 ? -6.147 -9.807 -11.178 1.00 15.22 120 ARG A C 1
ATOM 1381 O O . ARG A 1 103 ? -6.204 -10.881 -10.554 1.00 15.45 120 ARG A O 1
ATOM 1402 N N . PRO A 1 104 ? -5.147 -9.550 -12.026 1.00 16.34 121 PRO A N 1
ATOM 1403 C CA . PRO A 1 104 ? -4.075 -10.533 -12.207 1.00 17.05 121 PRO A CA 1
ATOM 1404 C C . PRO A 1 104 ? -3.276 -10.818 -10.958 1.00 18.46 121 PRO A C 1
ATOM 1405 O O . PRO A 1 104 ? -2.672 -11.894 -10.861 1.00 20.60 121 PRO A O 1
ATOM 1416 N N . GLN A 1 105 ? -3.210 -9.888 -10.007 1.00 17.92 122 GLN A N 1
ATOM 1417 C CA . GLN A 1 105 ? -2.465 -10.134 -8.778 1.00 19.97 122 GLN A CA 1
ATOM 1418 C C . GLN A 1 105 ? -3.086 -11.256 -7.953 1.00 20.64 122 GLN A C 1
ATOM 1419 O O . GLN A 1 105 ? -2.424 -11.740 -7.026 1.00 24.31 122 GLN A O 1
ATOM 1433 N N . SER A 1 106 ? -4.309 -11.692 -8.291 1.00 19.78 123 SER A N 1
ATOM 1434 C CA . SER A 1 106 ? -4.907 -12.871 -7.673 1.00 20.14 123 SER A CA 1
ATOM 1435 C C . SER A 1 106 ? -4.105 -14.144 -7.926 1.00 19.79 123 SER A C 1
ATOM 1436 O O . SER A 1 106 ? -4.278 -15.129 -7.191 1.00 22.84 123 SER A O 1
ATOM 1444 N N . GLY A 1 107 ? -3.260 -14.162 -8.956 1.00 20.59 124 GLY A N 1
ATOM 1445 C CA . GLY A 1 107 ? -2.532 -15.346 -9.354 1.00 23.73 124 GLY A CA 1
ATOM 1446 C C . GLY A 1 107 ? -3.273 -16.253 -10.307 1.00 25.14 124 GLY A C 1
ATOM 1447 O O . GLY A 1 107 ? -2.701 -17.255 -10.759 1.00 28.08 124 GLY A O 1
ATOM 1451 N N . ARG A 1 108 ? -4.509 -15.936 -10.630 1.00 22.72 125 ARG A N 1
ATOM 1452 C CA . ARG A 1 108 ? -5.290 -16.735 -11.552 1.00 23.56 125 ARG A CA 1
ATOM 1453 C C . ARG A 1 108 ? -5.061 -16.273 -12.977 1.00 21.99 125 ARG A C 1
ATOM 1454 O O . ARG A 1 108 ? -4.647 -15.139 -13.226 1.00 21.64 125 ARG A O 1
ATOM 1475 N N . VAL A 1 109 ? -5.376 -17.158 -13.917 1.00 22.06 126 VAL A N 1
ATOM 1476 C CA . VAL A 1 109 ? -5.463 -16.817 -15.328 1.00 21.39 126 VAL A CA 1
ATOM 1477 C C . VAL A 1 109 ? -6.936 -16.735 -15.686 1.00 16.57 126 VAL A C 1
ATOM 1478 O O . VAL A 1 109 ? -7.681 -17.706 -15.514 1.00 18.79 126 VAL A O 1
ATOM 1491 N N . LEU A 1 110 ? -7.375 -15.590 -16.184 1.00 16.21 127 LEU A N 1
ATOM 1492 C CA . LEU A 1 110 ? -8.778 -15.416 -16.520 1.00 15.97 127 LEU A CA 1
ATOM 1493 C C . LEU A 1 110 ? -9.194 -16.348 -17.651 1.00 13.93 127 LEU A C 1
ATOM 1494 O O . LEU A 1 110 ? -8.504 -16.460 -18.665 1.00 15.21 127 LEU A O 1
ATOM 1510 N N . SER A 1 111 ? -10.349 -16.986 -17.481 1.00 14.07 128 SER A N 1
ATOM 1511 C CA . SER A 1 111 ? -11.001 -17.787 -18.503 1.00 12.93 128 SER A CA 1
ATOM 1512 C C . SER A 1 111 ? -10.811 -17.241 -19.901 1.00 13.71 128 SER A C 1
ATOM 1513 O O . SER A 1 111 ? -11.106 -16.072 -20.166 1.00 14.65 128 SER A O 1
ATOM 1521 N N . ALA A 1 112 ? -10.436 -18.121 -20.826 1.00 14.94 129 ALA A N 1
ATOM 1522 C CA . ALA A 1 112 ? -10.350 -17.716 -22.225 1.00 16.52 129 ALA A CA 1
ATOM 1523 C C . ALA A 1 112 ? -11.712 -17.295 -22.763 1.00 15.22 129 ALA A C 1
ATOM 1524 O O . ALA A 1 112 ? -11.781 -16.500 -23.712 1.00 17.37 129 ALA A O 1
ATOM 1531 N N . MET A 1 113 ? -12.800 -17.837 -22.208 1.00 15.76 130 MET A N 1
ATOM 1532 C CA . MET A 1 113 ? -14.122 -17.506 -22.730 1.00 15.28 130 MET A CA 1
ATOM 1533 C C . MET A 1 113 ? -14.495 -16.062 -22.430 1.00 15.72 130 MET A C 1
ATOM 1534 O O . MET A 1 113 ? -15.272 -15.454 -23.186 1.00 18.94 130 MET A O 1
ATOM 1548 N N . ILE A 1 114 ? -13.972 -15.509 -21.346 1.00 13.98 131 ILE A N 1
ATOM 1549 C CA . ILE A 1 114 ? -14.252 -14.127 -20.975 1.00 15.13 131 ILE A CA 1
ATOM 1550 C C . ILE A 1 114 ? -13.239 -13.197 -21.614 1.00 15.12 131 ILE A C 1
ATOM 1551 O O . ILE A 1 114 ? -13.604 -12.219 -22.274 1.00 17.07 131 ILE A O 1
ATOM 1567 N N . ARG A 1 115 ? -11.944 -13.519 -21.481 1.00 16.66 132 ARG A N 1
ATOM 1568 C CA . ARG A 1 115 ? -10.892 -12.745 -22.127 1.00 18.71 132 ARG A CA 1
ATOM 1569 C C . ARG A 1 115 ? -11.129 -12.691 -23.625 1.00 18.14 132 ARG A C 1
ATOM 1570 O O . ARG A 1 115 ? -11.025 -11.624 -24.236 1.00 20.71 132 ARG A O 1
ATOM 1591 N N . GLY A 1 116 ? -11.483 -13.823 -24.233 1.00 18.86 133 GLY A N 1
ATOM 1592 C CA . GLY A 1 116 ? -11.709 -13.908 -25.658 1.00 19.97 133 GLY A CA 1
ATOM 1593 C C . GLY A 1 116 ? -13.032 -13.370 -26.156 1.00 20.00 133 GLY A C 1
ATOM 1594 O O . GLY A 1 116 ? -13.185 -13.162 -27.360 1.00 20.58 133 GLY A O 1
ATOM 1598 N N . ALA A 1 117 ? -13.999 -13.140 -25.266 1.00 18.76 134 ALA A N 1
ATOM 1599 C CA . ALA A 1 117 ? -15.256 -12.537 -25.680 1.00 21.10 134 ALA A CA 1
ATOM 1600 C C . ALA A 1 117 ? -15.137 -11.036 -25.891 1.00 20.77 134 ALA A C 1
ATOM 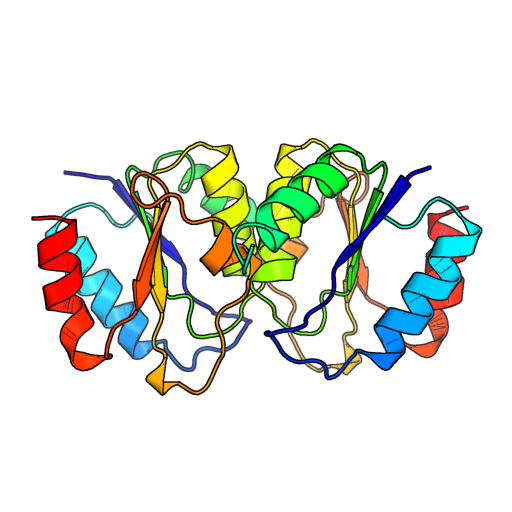1601 O O . ALA A 1 117 ? -16.012 -10.447 -26.533 1.00 21.79 134 ALA A O 1
ATOM 1608 N N . ALA A 1 118 ? -14.056 -10.424 -25.419 1.00 20.84 135 ALA A N 1
ATOM 1609 C CA . ALA A 1 118 ? -13.919 -8.979 -25.487 1.00 24.13 135 ALA A CA 1
ATOM 1610 C C . ALA A 1 118 ? -13.724 -8.541 -26.927 1.00 24.21 135 ALA A C 1
ATOM 1611 O O . ALA A 1 118 ? -12.960 -9.145 -27.691 1.00 28.08 135 ALA A O 1
ATOM 1618 N N . ASP A 1 119 ? -14.434 -7.483 -27.305 1.00 24.96 136 ASP A N 1
ATOM 1619 C CA . ASP A 1 119 ? -14.233 -6.831 -28.591 1.00 25.14 136 ASP A CA 1
ATOM 1620 C C . ASP A 1 119 ? -13.752 -5.394 -28.430 1.00 29.49 136 ASP A C 1
ATOM 1621 O O . ASP A 1 119 ? -13.705 -4.649 -29.423 1.00 32.18 136 ASP A O 1
ATOM 1630 N N . GLY A 1 120 ? -13.381 -4.992 -27.205 1.00 28.47 137 GLY A N 1
ATOM 1631 C CA . GLY A 1 120 ? -12.777 -3.702 -26.954 1.00 32.57 137 GLY A CA 1
ATOM 1632 C C . GLY A 1 120 ? -13.717 -2.522 -26.959 1.00 34.27 137 GLY A C 1
ATOM 1633 O O . GLY A 1 120 ? -13.264 -1.399 -26.712 1.00 37.38 137 GLY A O 1
ATOM 1637 N N . SER A 1 121 ? -15.000 -2.721 -27.258 1.00 28.66 138 SER A N 1
ATOM 1638 C CA . SER A 1 121 ? -15.965 -1.631 -27.205 1.00 32.89 138 SER A CA 1
ATOM 1639 C C . SER A 1 121 ? -17.218 -2.062 -26.450 1.00 28.26 138 SER A C 1
ATOM 1640 O O . SER A 1 121 ? -17.419 -1.658 -25.302 1.00 26.80 138 SER A O 1
ATOM 1648 N N . ARG A 1 122 ? -18.064 -2.884 -27.074 1.00 29.17 139 ARG A N 1
ATOM 1649 C CA . ARG A 1 122 ? -19.275 -3.327 -26.388 1.00 26.66 139 ARG A CA 1
ATOM 1650 C C . ARG A 1 122 ? -18.989 -4.299 -25.249 1.00 24.10 139 ARG A C 1
ATOM 1651 O O . ARG A 1 122 ? -19.747 -4.345 -24.275 1.00 27.94 139 ARG A O 1
ATOM 1672 N N . PHE A 1 123 ? -17.928 -5.087 -25.349 1.00 21.38 140 PHE A N 1
ATOM 1673 C CA . PHE A 1 123 ? -17.542 -6.047 -24.315 1.00 19.04 140 PHE A CA 1
ATOM 1674 C C . PHE A 1 123 ? -16.082 -5.738 -24.027 1.00 18.59 140 PHE A C 1
ATOM 1675 O O . PHE A 1 123 ? -15.220 -5.965 -24.893 1.00 19.22 140 PHE A O 1
ATOM 1692 N N . GLN A 1 124 ? -15.811 -5.156 -22.865 1.00 17.65 141 GLN A N 1
ATOM 1693 C CA . GLN A 1 124 ? -14.464 -4.770 -22.477 1.00 17.73 141 GLN A CA 1
ATOM 1694 C C . GLN A 1 124 ? -14.039 -5.565 -21.257 1.00 17.12 141 GLN A C 1
ATOM 1695 O O . GLN A 1 124 ? -14.851 -5.814 -20.349 1.00 16.20 141 GLN A O 1
ATOM 1709 N N . VAL A 1 125 ? -12.772 -5.966 -21.220 1.00 16.68 142 VAL A N 1
ATOM 1710 C CA . VAL A 1 125 ? -12.161 -6.605 -20.064 1.00 16.45 142 VAL A CA 1
ATOM 1711 C C . VAL A 1 125 ? -10.987 -5.741 -19.627 1.00 16.61 142 VAL A C 1
ATOM 1712 O O . VAL A 1 125 ? -10.059 -5.503 -20.413 1.00 20.68 142 VAL A O 1
ATOM 1725 N N . TRP A 1 126 ? -11.024 -5.253 -18.396 1.00 15.72 143 TRP A N 1
ATOM 1726 C CA . TRP A 1 126 ? -9.959 -4.423 -17.851 1.00 18.33 143 TRP A CA 1
ATOM 1727 C C . TRP A 1 126 ? -9.252 -5.178 -16.732 1.00 16.15 143 TRP A C 1
ATOM 1728 O O . TRP A 1 126 ? -9.900 -5.610 -15.767 1.00 17.58 143 TRP A O 1
ATOM 1749 N N . ASP A 1 127 ? -7.938 -5.334 -16.853 1.00 17.40 144 ASP A N 1
ATOM 1750 C CA . ASP A 1 127 ? -7.117 -5.829 -15.761 1.00 16.90 144 ASP A CA 1
ATOM 1751 C C . ASP A 1 127 ? -6.783 -4.666 -14.857 1.00 16.22 144 ASP A C 1
ATOM 1752 O O . ASP A 1 127 ? -6.497 -3.575 -15.340 1.00 18.85 144 ASP A O 1
ATOM 1761 N N . TYR A 1 128 ? -6.814 -4.872 -13.544 1.00 16.49 145 TYR A N 1
ATOM 1762 C CA . TYR A 1 128 ? -6.626 -3.753 -12.622 1.00 16.69 145 TYR A CA 1
ATOM 1763 C C . TYR A 1 128 ? -6.098 -4.250 -11.282 1.00 16.89 145 TYR A C 1
ATOM 1764 O O . TYR A 1 128 ? -6.146 -5.454 -10.982 1.00 16.65 145 TYR A O 1
ATOM 1782 N N . GLU A 1 129 ? -5.618 -3.305 -10.466 1.00 17.71 146 GLU A N 1
ATOM 1783 C CA . GLU A 1 129 ? -5.228 -3.547 -9.086 1.00 18.32 146 GLU A CA 1
ATOM 1784 C C . GLU A 1 129 ? -6.352 -3.105 -8.154 1.00 18.63 146 GLU A C 1
ATOM 1785 O O . GLU A 1 129 ? -6.955 -2.050 -8.369 1.00 19.13 146 GLU A O 1
ATOM 1797 N N . GLU A 1 130 ? -6.557 -3.856 -7.059 1.00 22.22 147 GLU A N 1
ATOM 1798 C CA . GLU A 1 130 ? -7.786 -3.737 -6.273 1.00 20.23 147 GLU A CA 1
ATOM 1799 C C . GLU A 1 130 ? -8.047 -2.317 -5.794 1.00 19.02 147 GLU A C 1
ATOM 1800 O O . GLU A 1 130 ? -9.205 -1.886 -5.746 1.00 19.68 147 GLU A O 1
ATOM 1812 N N . GLY A 1 131 ? -7.006 -1.597 -5.369 1.00 21.29 148 GLY A N 1
ATOM 1813 C CA . GLY A 1 131 ? -7.199 -0.282 -4.778 1.00 23.21 148 GLY A CA 1
ATOM 1814 C C . GLY A 1 131 ? -7.745 0.746 -5.738 1.00 22.64 148 GLY A C 1
ATOM 1815 O O . GLY A 1 131 ? -8.258 1.782 -5.297 1.00 25.44 148 GLY A O 1
ATOM 1819 N N . GLU A 1 132 ? -7.675 0.477 -7.031 1.00 21.68 149 GLU A N 1
ATOM 1820 C CA . GLU A 1 132 ? -7.997 1.436 -8.071 1.00 21.92 149 GLU A CA 1
ATOM 1821 C C . GLU A 1 132 ? -9.402 1.287 -8.630 1.00 20.18 149 GLU A C 1
ATOM 1822 O O . GLU A 1 132 ? -9.732 1.961 -9.606 1.00 20.25 149 GLU A O 1
ATOM 1834 N N . VAL A 1 133 ? -10.234 0.405 -8.069 1.00 17.51 150 VAL A N 1
ATOM 1835 C CA . VAL A 1 133 ? -11.476 0.088 -8.763 1.00 16.79 150 VAL A CA 1
ATOM 1836 C C . VAL A 1 133 ? -12.383 1.310 -8.896 1.00 17.67 150 VAL A C 1
ATOM 1837 O O . VAL A 1 133 ? -13.055 1.474 -9.919 1.00 17.59 150 VAL A O 1
ATOM 1850 N N . GLU A 1 134 ? -12.442 2.161 -7.876 1.00 17.54 151 GLU A N 1
ATOM 1851 C CA . GLU A 1 134 ? -13.325 3.322 -7.954 1.00 18.37 151 GLU A CA 1
ATOM 1852 C C . GLU A 1 134 ? -12.883 4.278 -9.055 1.00 20.20 151 GLU A C 1
ATOM 1853 O O . GLU A 1 134 ? -13.715 4.772 -9.821 1.00 20.59 151 GLU A O 1
ATOM 1865 N N . ALA A 1 135 ? -11.577 4.521 -9.164 1.00 20.18 152 ALA A N 1
ATOM 1866 C CA . ALA A 1 135 ? -11.074 5.404 -10.206 1.00 21.98 152 ALA A CA 1
ATOM 1867 C C . ALA A 1 135 ? -11.311 4.814 -11.585 1.00 20.93 152 ALA A C 1
ATOM 1868 O O . ALA A 1 135 ? -11.589 5.554 -12.537 1.00 23.37 152 ALA A O 1
ATOM 1875 N N . LEU A 1 136 ? -11.158 3.496 -11.725 1.00 20.26 153 LEU A N 1
ATOM 1876 C CA . LEU A 1 136 ? -11.391 2.863 -13.015 1.00 19.33 153 LEU A CA 1
ATOM 1877 C C . LEU A 1 136 ? -12.843 3.017 -13.416 1.00 19.37 153 LEU A C 1
ATOM 1878 O O . LEU A 1 136 ? -13.149 3.334 -14.570 1.00 21.12 153 LEU A O 1
ATOM 1894 N N . LEU A 1 137 ? -13.760 2.788 -12.468 1.00 19.52 154 LEU A N 1
ATOM 1895 C CA . LEU A 1 137 ? -15.175 2.971 -12.749 1.00 18.17 154 LEU A CA 1
ATOM 1896 C C . LEU A 1 137 ? -15.471 4.425 -13.114 1.00 19.67 154 LEU A C 1
ATOM 1897 O O . LEU A 1 137 ? -16.271 4.700 -14.018 1.00 20.87 154 LEU A O 1
ATOM 1913 N N . ASP A 1 138 ? -14.834 5.370 -12.427 1.00 20.37 155 ASP A N 1
ATOM 1914 C CA . ASP A 1 138 ? -14.972 6.776 -12.801 1.00 21.87 155 ASP A CA 1
ATOM 1915 C C . ASP A 1 138 ? -14.611 6.978 -14.269 1.00 21.89 155 ASP A C 1
ATOM 1916 O O . ASP A 1 138 ? -15.314 7.680 -15.007 1.00 24.38 155 ASP A O 1
ATOM 1925 N N . ARG A 1 139 ? -13.478 6.406 -14.701 1.00 22.53 156 ARG A N 1
ATOM 1926 C CA . ARG A 1 139 ? -13.059 6.605 -16.085 1.00 23.93 156 ARG A CA 1
ATOM 1927 C C . ARG A 1 139 ? -14.040 5.965 -17.056 1.00 22.48 156 ARG A C 1
ATOM 1928 O O . ARG A 1 139 ? -14.329 6.526 -18.110 1.00 24.09 156 ARG A O 1
ATOM 1949 N N . TYR A 1 140 ? -14.564 4.787 -16.732 1.00 23.46 157 TYR A N 1
ATOM 1950 C CA . TYR A 1 140 ? -15.489 4.128 -17.657 1.00 23.71 157 TYR A CA 1
ATOM 1951 C C . TYR A 1 140 ? -16.816 4.878 -17.740 1.00 22.38 157 TYR A C 1
ATOM 1952 O O . TYR A 1 140 ? -17.352 5.078 -18.839 1.00 26.68 157 TYR A O 1
ATOM 1970 N N . PHE A 1 141 ? -17.349 5.318 -16.598 1.00 23.70 158 PHE A N 1
ATOM 1971 C CA . PHE A 1 141 ? -18.642 5.990 -16.544 1.00 23.40 158 PHE A CA 1
ATOM 1972 C C . PHE A 1 141 ? -18.513 7.514 -16.589 1.00 34.46 158 PHE A C 1
ATOM 1973 O O . PHE A 1 141 ? -19.509 8.209 -16.367 1.00 35.80 158 PHE A O 1
ATOM 1990 N N . GLU A 1 142 ? -17.316 8.037 -16.890 1.00 29.85 159 GLU A N 1
ATOM 1991 C CA . GLU A 1 142 ? -17.018 9.472 -16.924 1.00 38.08 159 GLU A CA 1
ATOM 1992 C C . GLU A 1 142 ? -17.908 10.135 -17.949 1.00 38.49 159 GLU A C 1
ATOM 1993 O O . GLU A 1 142 ? -17.978 9.695 -19.092 1.00 43.33 159 GLU A O 1
ATOM 2005 N N . PRO B 1 4 ? -25.459 -36.985 -34.405 1.00 32.19 21 PRO B N 1
ATOM 2006 C CA . PRO B 1 4 ? -25.806 -35.945 -33.421 1.00 36.02 21 PRO B CA 1
ATOM 2007 C C . PRO B 1 4 ? -24.580 -35.293 -32.785 1.00 37.06 21 PRO B C 1
ATOM 2008 O O . PRO B 1 4 ? -23.779 -35.982 -32.156 1.00 35.16 21 PRO B O 1
ATOM 2019 N N . ALA B 1 5 ? -24.456 -33.979 -32.903 1.00 27.59 22 ALA B N 1
ATOM 2020 C CA . ALA B 1 5 ? -23.229 -33.285 -32.552 1.00 26.03 22 ALA B CA 1
ATOM 2021 C C . ALA B 1 5 ? -23.289 -32.851 -31.091 1.00 24.63 22 ALA B C 1
ATOM 2022 O O . ALA B 1 5 ? -24.254 -32.200 -30.667 1.00 24.56 22 ALA B O 1
ATOM 2029 N N . LEU B 1 6 ? -22.245 -33.183 -30.325 1.00 22.78 23 LEU B N 1
ATOM 2030 C CA . LEU B 1 6 ? -22.206 -32.945 -28.889 1.00 21.96 23 LEU B CA 1
ATOM 2031 C C . LEU B 1 6 ? -21.078 -31.992 -28.528 1.00 20.98 23 LEU B C 1
ATOM 2032 O O . LEU B 1 6 ? -19.965 -32.092 -29.061 1.00 24.58 23 LEU B O 1
ATOM 2048 N N . TYR B 1 7 ? -21.360 -31.083 -27.605 1.00 18.96 24 TYR B N 1
ATOM 2049 C CA . TYR B 1 7 ? -20.387 -30.117 -27.110 1.00 19.44 24 TYR B CA 1
ATOM 2050 C C . TYR B 1 7 ? -20.245 -30.332 -25.614 1.00 18.27 24 TYR B C 1
ATOM 2051 O O . TYR B 1 7 ? -21.228 -30.217 -24.876 1.00 18.99 24 TYR B O 1
ATOM 2069 N N . PHE B 1 8 ? -19.030 -30.625 -25.156 1.00 17.45 25 PHE B N 1
ATOM 2070 C CA . PHE B 1 8 ? -18.781 -30.856 -23.735 1.00 17.08 25 PHE B CA 1
ATOM 2071 C C . PHE B 1 8 ? -18.119 -29.648 -23.070 1.00 15.82 25 PHE B C 1
ATOM 2072 O O . PHE B 1 8 ? -17.135 -29.101 -23.596 1.00 17.35 25 PHE B O 1
ATOM 2089 N N . CYS B 1 9 ? -18.622 -29.280 -21.893 1.00 14.11 26 CYS B N 1
ATOM 2090 C CA . CYS B 1 9 ? -18.085 -28.189 -21.095 1.00 13.31 26 CYS B CA 1
ATOM 2091 C C . CYS B 1 9 ? -17.618 -28.699 -19.734 1.00 12.88 26 CYS B C 1
ATOM 2092 O O . CYS B 1 9 ? -18.329 -29.439 -19.063 1.00 13.75 26 CYS B O 1
ATOM 2100 N N . GLY B 1 10 ? -16.439 -28.257 -19.301 1.00 13.55 27 GLY B N 1
ATOM 2101 C CA . GLY B 1 10 ? -15.946 -28.514 -17.956 1.00 12.92 27 GLY B CA 1
ATOM 2102 C C . GLY B 1 10 ? -14.811 -27.564 -17.645 1.00 12.40 27 GLY B C 1
ATOM 2103 O O . GLY B 1 10 ? -14.143 -27.069 -18.556 1.00 14.12 27 GLY B O 1
ATOM 2107 N N . SER B 1 11 ? -14.603 -27.277 -16.361 1.00 11.79 28 SER B N 1
ATOM 2108 C CA . SER B 1 11 ? -13.640 -26.266 -15.942 1.00 11.64 28 SER B CA 1
ATOM 2109 C C . SER B 1 11 ? -12.226 -26.562 -16.411 1.00 11.99 28 SER B C 1
ATOM 2110 O O . SER B 1 11 ? -11.760 -27.702 -16.346 1.00 12.56 28 SER B O 1
ATOM 2118 N N . ILE B 1 12 ? -11.513 -25.507 -16.832 1.00 12.08 29 ILE B N 1
ATOM 2119 C CA . ILE B 1 12 ? -10.076 -25.560 -17.102 1.00 13.16 29 ILE B CA 1
ATOM 2120 C C . ILE B 1 12 ? -9.400 -24.522 -16.220 1.00 14.20 29 ILE B C 1
ATOM 2121 O O . ILE B 1 12 ? -8.779 -24.872 -15.212 1.00 14.37 29 ILE B O 1
ATOM 2137 N N . ARG B 1 13 ? -9.545 -23.239 -16.558 1.00 13.19 30 ARG B N 1
ATOM 2138 C CA . ARG B 1 13 ? -8.920 -22.203 -15.741 1.00 13.62 30 ARG B CA 1
ATOM 2139 C C . ARG B 1 13 ? -9.649 -22.004 -14.421 1.00 13.46 30 ARG B C 1
ATOM 2140 O O . ARG B 1 13 ? -9.055 -21.446 -13.483 1.00 15.72 30 ARG B O 1
ATOM 2161 N N . GLY B 1 14 ? -10.887 -22.490 -14.288 1.00 13.01 31 GLY B N 1
ATOM 2162 C CA . GLY B 1 14 ? -11.479 -22.573 -12.967 1.00 12.95 31 GLY B CA 1
ATOM 2163 C C . GLY B 1 14 ? -10.828 -23.603 -12.066 1.00 14.55 31 GLY B C 1
ATOM 2164 O O . GLY B 1 14 ? -11.087 -23.608 -10.857 1.00 16.24 31 GLY B O 1
ATOM 2168 N N . GLY B 1 15 ? -10.010 -24.486 -12.623 1.00 13.89 32 GLY B N 1
ATOM 2169 C CA . GLY B 1 15 ? -9.384 -25.580 -11.902 1.00 15.44 32 GLY B CA 1
ATOM 2170 C C . GLY B 1 15 ? -9.644 -26.883 -12.634 1.00 15.55 32 GLY B C 1
ATOM 2171 O O . GLY B 1 15 ? -10.740 -27.092 -13.166 1.00 14.54 32 GLY B O 1
ATOM 2175 N N . ARG B 1 16 ? -8.650 -27.775 -12.657 1.00 15.53 33 ARG B N 1
ATOM 2176 C CA . ARG B 1 16 ? -8.704 -29.033 -13.393 1.00 14.99 33 ARG B CA 1
ATOM 2177 C C . ARG B 1 16 ? -8.891 -30.224 -12.462 1.00 16.46 33 ARG B C 1
ATOM 2178 O O . ARG B 1 16 ? -8.566 -31.362 -12.829 1.00 16.56 33 ARG B O 1
ATOM 2199 N N . GLU B 1 17 ? -9.466 -29.983 -11.280 1.00 15.58 34 GLU B N 1
ATOM 2200 C CA . GLU B 1 17 ? -9.658 -31.039 -10.299 1.00 16.97 34 GLU B CA 1
ATOM 2201 C C . GLU B 1 17 ? -10.396 -32.245 -10.873 1.00 16.35 34 GLU B C 1
ATOM 2202 O O . GLU B 1 17 ? -10.063 -33.392 -10.545 1.00 17.41 34 GLU B O 1
ATOM 2214 N N . ASP B 1 18 ? -11.382 -32.021 -11.741 1.00 15.31 35 ASP B N 1
ATOM 2215 C CA . ASP B 1 18 ? -12.236 -33.087 -12.235 1.00 15.40 35 ASP B CA 1
ATOM 2216 C C . ASP B 1 18 ? -11.847 -33.568 -13.623 1.00 15.02 35 ASP B C 1
ATOM 2217 O O . ASP B 1 18 ? -12.637 -34.221 -14.290 1.00 16.08 35 ASP B O 1
ATOM 2226 N N . ARG B 1 19 ? -10.616 -33.321 -14.045 1.00 17.76 36 ARG B N 1
ATOM 2227 C CA . ARG B 1 19 ? -10.174 -33.684 -15.388 1.00 19.12 36 ARG B CA 1
ATOM 2228 C C . ARG B 1 19 ? -10.373 -35.168 -15.715 1.00 20.01 36 ARG B C 1
ATOM 2229 O O . ARG B 1 19 ? -10.779 -35.517 -16.833 1.00 21.22 36 ARG B O 1
ATOM 2250 N N . THR B 1 20 ? -10.076 -36.068 -14.776 1.00 20.13 37 THR B N 1
ATOM 2251 C CA . THR B 1 20 ? -10.245 -37.497 -15.072 1.00 22.27 37 THR B CA 1
ATOM 2252 C C . THR B 1 20 ? -11.710 -37.832 -15.337 1.00 19.88 37 THR B C 1
ATOM 2253 O O . THR B 1 20 ? -12.034 -38.586 -16.257 1.00 22.17 37 THR B O 1
ATOM 2264 N N . LEU B 1 21 ? -12.608 -37.260 -14.544 1.00 20.64 38 LEU B N 1
ATOM 2265 C CA . LEU B 1 21 ? -14.031 -37.469 -14.754 1.00 19.75 38 LEU B CA 1
ATOM 2266 C C . LEU B 1 21 ? -14.481 -36.912 -16.099 1.00 19.31 38 LEU B C 1
ATOM 2267 O O . LEU B 1 21 ? -15.313 -37.518 -16.777 1.00 21.29 38 LEU B O 1
ATOM 2283 N N . TYR B 1 22 ? -13.964 -35.748 -16.498 1.00 18.17 39 TYR B N 1
ATOM 2284 C CA . TYR B 1 22 ? -14.338 -35.203 -17.801 1.00 18.58 39 TYR B CA 1
ATOM 2285 C C . TYR B 1 22 ? -13.973 -36.165 -18.920 1.00 19.82 39 TYR B C 1
ATOM 2286 O O . TYR B 1 22 ? -14.733 -36.330 -19.880 1.00 20.54 39 TYR B O 1
ATOM 2304 N N . GLU B 1 23 ? -12.803 -36.788 -18.826 1.00 20.16 40 GLU B N 1
ATOM 2305 C CA . GLU B 1 23 ? -12.403 -37.729 -19.869 1.00 23.06 40 GLU B CA 1
ATOM 2306 C C . GLU B 1 23 ? -13.353 -38.924 -19.917 1.00 23.75 40 GLU B C 1
ATOM 2307 O O . GLU B 1 23 ? -13.688 -39.417 -21.003 1.00 23.62 40 GLU B O 1
ATOM 2319 N N . ARG B 1 24 ? -13.818 -39.386 -18.753 1.00 22.85 41 ARG B N 1
ATOM 2320 C CA . ARG B 1 24 ? -14.794 -40.473 -18.727 1.00 24.74 41 ARG B CA 1
ATOM 2321 C C . ARG B 1 24 ? -16.101 -40.067 -19.392 1.00 24.03 41 ARG B C 1
ATOM 2322 O O . ARG B 1 24 ? -16.715 -40.859 -20.116 1.00 24.57 41 ARG B O 1
ATOM 2343 N N . ILE B 1 25 ? -16.566 -38.847 -19.122 1.00 22.02 42 ILE B N 1
ATOM 2344 C CA . ILE B 1 25 ? -17.798 -38.379 -19.745 1.00 21.40 42 ILE B CA 1
ATOM 2345 C C . ILE B 1 25 ? -17.619 -38.293 -21.254 1.00 21.90 42 ILE B C 1
ATOM 2346 O O . ILE B 1 25 ? -18.451 -38.783 -22.024 1.00 23.75 42 ILE B O 1
ATOM 2362 N N . VAL B 1 26 ? -16.525 -37.670 -21.700 1.00 21.85 43 VAL B N 1
ATOM 2363 C CA . VAL B 1 26 ? -16.294 -37.508 -23.134 1.00 23.96 43 VAL B CA 1
ATOM 2364 C C . VAL B 1 26 ? -16.200 -38.868 -23.815 1.00 24.56 43 VAL B C 1
ATOM 2365 O O . VAL B 1 26 ? -16.784 -39.083 -24.883 1.00 25.70 43 VAL B O 1
ATOM 2378 N N . SER B 1 27 ? -15.474 -39.809 -23.202 1.00 24.65 44 SER B N 1
ATOM 2379 C CA . SER B 1 27 ? -15.375 -41.160 -23.746 1.00 27.64 44 SER B CA 1
ATOM 2380 C C . SER B 1 27 ? -16.758 -41.743 -24.004 1.00 26.18 44 SER B C 1
ATOM 2381 O O . SER B 1 27 ? -17.003 -42.358 -25.052 1.00 29.28 44 SER B O 1
ATOM 2394 N N . ARG B 1 28 ? -17.666 -41.601 -23.035 1.00 25.57 45 ARG B N 1
ATOM 2395 C CA . ARG B 1 28 ? -19.004 -42.165 -23.200 1.00 26.56 45 ARG B CA 1
ATOM 2396 C C . ARG B 1 28 ? -19.808 -41.393 -24.244 1.00 26.29 45 ARG B C 1
ATOM 2397 O O . ARG B 1 28 ? -20.562 -41.988 -25.020 1.00 28.90 45 ARG B O 1
ATOM 2418 N N . LEU B 1 29 ? -19.657 -40.071 -24.284 1.00 25.51 46 LEU B N 1
ATOM 2419 C CA . LEU B 1 29 ? -20.366 -39.260 -25.275 1.00 25.25 46 LEU B CA 1
ATOM 2420 C C . LEU B 1 29 ? -20.008 -39.679 -26.697 1.00 28.08 46 LEU B C 1
ATOM 2421 O O . LEU B 1 29 ? -20.869 -39.669 -27.588 1.00 27.82 46 LEU B O 1
ATOM 2437 N N . ARG B 1 30 ? -18.742 -40.055 -26.939 1.00 28.81 47 ARG B N 1
ATOM 2438 C CA . ARG B 1 30 ? -18.334 -40.442 -28.288 1.00 31.53 47 ARG B CA 1
ATOM 2439 C C . ARG B 1 30 ? -19.137 -41.620 -28.822 1.00 33.95 47 ARG B C 1
ATOM 2440 O O . ARG B 1 30 ? -19.217 -41.806 -30.044 1.00 33.55 47 ARG B O 1
ATOM 2461 N N . ARG B 1 31 ? -19.709 -42.442 -27.941 1.00 32.27 48 ARG B N 1
ATOM 2462 C CA . ARG B 1 31 ? -20.540 -43.538 -28.410 1.00 35.03 48 ARG B CA 1
ATOM 2463 C C . ARG B 1 31 ? -21.839 -43.055 -29.039 1.00 33.17 48 ARG B C 1
ATOM 2464 O O . ARG B 1 31 ? -22.448 -43.787 -29.830 1.00 35.72 48 ARG B O 1
ATOM 2485 N N . PHE B 1 32 ? -22.281 -41.850 -28.681 1.00 34.17 49 PHE B N 1
ATOM 2486 C CA . PHE B 1 32 ? -23.592 -41.359 -29.066 1.00 33.06 49 PHE B CA 1
ATOM 2487 C C . PHE B 1 32 ? -23.552 -40.352 -30.203 1.00 38.15 49 PHE B C 1
ATOM 2488 O O . PHE B 1 32 ? -24.574 -40.168 -30.872 1.00 41.44 49 PHE B O 1
ATOM 2505 N N . GLY B 1 33 ? -22.424 -39.695 -30.443 1.00 32.73 50 GLY B N 1
ATOM 2506 C CA . GLY B 1 33 ? -22.399 -38.714 -31.511 1.00 38.69 50 GLY B CA 1
ATOM 2507 C C . GLY B 1 33 ? -21.024 -38.125 -31.714 1.00 32.79 50 GLY B C 1
ATOM 2508 O O . GLY B 1 33 ? -20.042 -38.524 -31.079 1.00 37.87 50 GLY B O 1
ATOM 2512 N N . THR B 1 34 ? -20.973 -37.169 -32.641 1.00 32.67 51 THR B N 1
ATOM 2513 C CA . THR B 1 34 ? -19.764 -36.406 -32.894 1.00 33.16 51 THR B CA 1
ATOM 2514 C C . THR B 1 34 ? -19.505 -35.487 -31.710 1.00 30.80 51 THR B C 1
ATOM 2515 O O . THR B 1 34 ? -20.320 -34.604 -31.422 1.00 30.99 51 THR B O 1
ATOM 2526 N N . VAL B 1 35 ? -18.389 -35.685 -31.017 1.00 31.23 52 VAL B N 1
ATOM 2527 C CA . VAL B 1 35 ? -17.971 -34.774 -29.953 1.00 29.98 52 VAL B CA 1
ATOM 2528 C C . VAL B 1 35 ? -17.130 -33.678 -30.598 1.00 33.35 52 VAL B C 1
ATOM 2529 O O . VAL B 1 35 ? -16.038 -33.932 -31.115 1.00 35.48 52 VAL B O 1
ATOM 2542 N N . LEU B 1 36 ? -17.656 -32.461 -30.589 1.00 28.97 53 LEU B N 1
ATOM 2543 C CA . LEU B 1 36 ? -17.002 -31.322 -31.221 1.00 33.02 53 LEU B CA 1
ATOM 2544 C C . LEU B 1 36 ? -15.856 -30.790 -30.362 1.00 29.64 53 LEU B C 1
ATOM 2545 O O . LEU B 1 36 ? -14.835 -30.350 -30.892 1.00 41.42 53 LEU B O 1
ATOM 2561 N N . GLY B 1 54 ? -3.542 -17.101 -32.220 1.00 50.62 71 GLY B N 1
ATOM 2562 C CA . GLY B 1 54 ? -4.903 -16.602 -32.159 1.00 52.78 71 GLY B CA 1
ATOM 2563 C C . GLY B 1 54 ? -5.313 -16.195 -30.756 1.00 50.04 71 GLY B C 1
ATOM 2564 O O . GLY B 1 54 ? -6.207 -15.364 -30.567 1.00 48.58 71 GLY B O 1
ATOM 2567 N N . GLY B 1 55 ? -4.658 -16.800 -29.768 1.00 37.83 72 GLY B N 1
ATOM 2568 C CA . GLY B 1 55 ? -4.909 -16.465 -28.383 1.00 28.11 72 GLY B CA 1
ATOM 2569 C C . GLY B 1 55 ? -6.298 -16.857 -27.898 1.00 28.62 72 GLY B C 1
ATOM 2570 O O . GLY B 1 55 ? -6.991 -17.713 -28.468 1.00 26.99 72 GLY B O 1
ATOM 2574 N N . ASP B 1 56 ? -6.700 -16.213 -26.807 1.00 25.11 73 ASP B N 1
ATOM 2575 C CA . ASP B 1 56 ? -8.011 -16.499 -26.248 1.00 22.34 73 ASP B CA 1
ATOM 2576 C C . ASP B 1 56 ? -9.138 -16.088 -27.189 1.00 22.55 73 ASP B C 1
ATOM 2577 O O . ASP B 1 56 ? -10.205 -16.710 -27.170 1.00 21.26 73 ASP B O 1
ATOM 2586 N N . ARG B 1 57 ? -8.954 -15.049 -28.004 1.00 24.25 74 ARG B N 1
ATOM 2587 C CA A ARG B 1 57 ? -10.006 -14.683 -28.943 0.58 24.36 74 ARG B CA 1
ATOM 2588 C CA B ARG B 1 57 ? -10.008 -14.679 -28.947 0.42 24.38 74 ARG B CA 1
ATOM 2589 C C . ARG B 1 57 ? -10.322 -15.834 -29.890 1.00 24.60 74 ARG B C 1
ATOM 2590 O O . ARG B 1 57 ? -11.495 -16.114 -30.173 1.00 24.99 74 ARG B O 1
ATOM 2631 N N . LEU B 1 58 ? -9.290 -16.528 -30.382 1.00 25.85 75 LEU B N 1
ATOM 2632 C CA . LEU B 1 58 ? -9.538 -17.639 -31.298 1.00 26.85 75 LEU B CA 1
ATOM 2633 C C . LEU B 1 58 ? -10.251 -18.789 -30.597 1.00 25.06 75 LEU B C 1
ATOM 2634 O O . LEU B 1 58 ? -11.132 -19.430 -31.184 1.00 25.69 75 LEU B O 1
ATOM 2650 N N . ILE B 1 59 ? -9.877 -19.070 -29.347 1.00 23.57 76 ILE B N 1
ATOM 2651 C CA . ILE B 1 59 ? -10.590 -20.087 -28.570 1.00 22.04 76 ILE B CA 1
ATOM 2652 C C . ILE B 1 59 ? -12.071 -19.739 -28.468 1.00 20.77 76 ILE B C 1
ATOM 2653 O O . ILE B 1 59 ? -12.947 -20.578 -28.726 1.00 21.18 76 ILE B O 1
ATOM 2669 N N . HIS B 1 60 ? -12.370 -18.494 -28.100 1.00 20.21 77 HIS B N 1
ATOM 2670 C CA . HIS B 1 60 ? -13.760 -18.066 -27.963 1.00 19.35 77 HIS B CA 1
ATOM 2671 C C . HIS B 1 60 ? -14.517 -18.212 -29.279 1.00 20.53 77 HIS B C 1
ATOM 2672 O O . HIS B 1 60 ? -15.630 -18.761 -29.312 1.00 20.07 77 HIS B O 1
ATOM 2686 N N . GLU B 1 61 ? -13.936 -17.728 -30.373 1.00 22.49 78 GLU B N 1
ATOM 2687 C CA . GLU B 1 61 ? -14.641 -17.777 -31.652 1.00 24.11 78 GLU B CA 1
ATOM 2688 C C . GLU B 1 61 ? -14.846 -19.206 -32.134 1.00 24.78 78 GLU B C 1
ATOM 2689 O O . GLU B 1 61 ? -15.919 -19.540 -32.650 1.00 25.03 78 GLU B O 1
ATOM 2701 N N . GLN B 1 62 ? -13.830 -20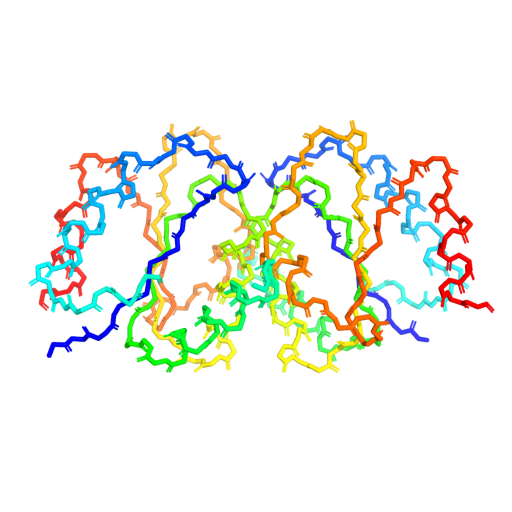.058 -32.001 1.00 24.85 79 GLN B N 1
ATOM 2702 C CA . GLN B 1 62 ? -13.992 -21.440 -32.438 1.00 25.72 79 GLN B CA 1
ATOM 2703 C C . GLN B 1 62 ? -15.041 -22.150 -31.595 1.00 24.12 79 GLN B C 1
ATOM 2704 O O . GLN B 1 62 ? -15.869 -22.896 -32.124 1.00 24.77 79 GLN B O 1
ATOM 2718 N N . ASP B 1 63 ? -15.008 -21.942 -30.283 1.00 22.28 80 ASP B N 1
ATOM 2719 C CA . ASP B 1 63 ? -15.973 -22.590 -29.403 1.00 21.85 80 ASP B CA 1
ATOM 2720 C C . ASP B 1 63 ? -17.392 -22.133 -29.709 1.00 21.12 80 ASP B C 1
ATOM 2721 O O . ASP B 1 63 ? -18.329 -22.940 -29.701 1.00 21.83 80 ASP B O 1
ATOM 2730 N N . LEU B 1 64 ? -17.568 -20.847 -30.013 1.00 20.56 81 LEU B N 1
ATOM 2731 C CA . LEU B 1 64 ? -18.901 -20.351 -30.352 1.00 20.64 81 LEU B CA 1
ATOM 2732 C C . LEU B 1 64 ? -19.397 -20.972 -31.649 1.00 23.90 81 LEU B C 1
ATOM 2733 O O . LEU B 1 64 ? -20.594 -21.248 -31.796 1.00 23.07 81 LEU B O 1
ATOM 2749 N N . GLU B 1 65 ? -18.489 -21.182 -32.604 1.00 23.90 82 GLU B N 1
ATOM 2750 C CA . GLU B 1 65 ? -18.838 -21.889 -33.832 1.00 26.76 82 GLU B CA 1
ATOM 2751 C C . GLU B 1 65 ? -19.326 -23.298 -33.524 1.00 25.76 82 GLU B C 1
ATOM 2752 O O . GLU B 1 65 ? -20.355 -23.746 -34.046 1.00 26.66 82 GLU B O 1
ATOM 2764 N N . TRP B 1 66 ? -18.589 -24.020 -32.676 1.00 24.65 83 TRP B N 1
ATOM 2765 C CA . TRP B 1 66 ? -18.988 -25.383 -32.344 1.00 25.56 83 TRP B CA 1
ATOM 2766 C C . TRP B 1 66 ? -20.291 -25.399 -31.561 1.00 22.76 83 TRP B C 1
ATOM 2767 O O . TRP B 1 66 ? -21.137 -26.274 -31.771 1.00 24.17 83 TRP B O 1
ATOM 2788 N N . LEU B 1 67 ? -20.466 -24.446 -30.641 1.00 20.79 84 LEU B N 1
ATOM 2789 C CA . LEU B 1 67 ? -21.705 -24.398 -29.877 1.00 20.01 84 LEU B CA 1
ATOM 2790 C C . LEU B 1 67 ? -22.899 -24.233 -30.805 1.00 20.61 84 LEU B C 1
ATOM 2791 O O . LEU B 1 67 ? -23.935 -24.880 -30.619 1.00 24.56 84 LEU B O 1
ATOM 2807 N N . GLN B 1 68 ? -22.762 -23.380 -31.823 1.00 22.06 85 GLN B N 1
ATOM 2808 C CA . GLN B 1 68 ? -23.838 -23.169 -32.789 1.00 23.73 85 GLN B CA 1
ATOM 2809 C C . GLN B 1 68 ? -24.127 -24.430 -33.597 1.00 25.53 85 GLN B C 1
ATOM 2810 O O . GLN B 1 68 ? -25.256 -24.613 -34.084 1.00 26.61 85 GLN B O 1
ATOM 2824 N N . GLN B 1 69 ? -23.124 -25.291 -33.775 1.00 25.08 86 GLN B N 1
ATOM 2825 C CA . GLN B 1 69 ? -23.270 -26.523 -34.534 1.00 28.09 86 GLN B CA 1
ATOM 2826 C C . GLN B 1 69 ? -23.769 -27.689 -33.694 1.00 25.82 86 GLN B C 1
ATOM 2827 O O . GLN B 1 69 ? -24.032 -28.762 -34.254 1.00 28.94 86 GLN B O 1
ATOM 2841 N N . ALA B 1 70 ? -23.883 -27.524 -32.380 1.00 25.55 87 ALA B N 1
ATOM 2842 C CA . ALA B 1 70 ? -24.186 -28.649 -31.513 1.00 25.00 87 ALA B CA 1
ATOM 2843 C C . ALA B 1 70 ? -25.671 -28.979 -31.541 1.00 24.80 87 ALA B C 1
ATOM 2844 O O . ALA B 1 70 ? -26.520 -28.106 -31.769 1.00 26.05 87 ALA B O 1
ATOM 2851 N N . ASP B 1 71 ? -25.973 -30.258 -31.313 1.00 24.93 88 ASP B N 1
ATOM 2852 C CA . ASP B 1 71 ? -27.326 -30.711 -31.015 1.00 24.49 88 ASP B CA 1
ATOM 2853 C C . ASP B 1 71 ? -27.587 -30.839 -29.522 1.00 27.44 88 ASP B C 1
ATOM 2854 O O . ASP B 1 71 ? -28.731 -30.685 -29.074 1.00 28.50 88 ASP B O 1
ATOM 2863 N N . VAL B 1 72 ? -26.570 -31.149 -28.742 1.00 21.08 89 VAL B N 1
ATOM 2864 C CA . VAL B 1 72 ? -26.715 -31.210 -27.300 1.00 19.99 89 VAL B CA 1
ATOM 2865 C C . VAL B 1 72 ? -25.436 -30.668 -26.708 1.00 17.61 89 VAL B C 1
ATOM 2866 O O . VAL B 1 72 ? -24.334 -30.981 -27.184 1.00 18.95 89 VAL B O 1
ATOM 2879 N N . VAL B 1 73 ? -25.589 -29.854 -25.666 1.00 16.82 90 VAL B N 1
ATOM 2880 C CA . VAL B 1 73 ? -24.476 -29.327 -24.889 1.00 16.43 90 VAL B CA 1
ATOM 2881 C C . VAL B 1 73 ? -24.509 -30.029 -23.538 1.00 15.15 90 VAL B C 1
ATOM 2882 O O . VAL B 1 73 ? -25.534 -29.983 -22.839 1.00 18.36 90 VAL B O 1
ATOM 2895 N N . VAL B 1 74 ? -23.406 -30.673 -23.166 1.00 15.33 91 VAL B N 1
ATOM 2896 C CA . VAL B 1 74 ? -23.285 -31.411 -21.911 1.00 14.95 91 VAL B CA 1
ATOM 2897 C C . VAL B 1 74 ? -22.225 -30.719 -21.061 1.00 14.70 91 VAL B C 1
ATOM 2898 O O . VAL B 1 74 ? -21.094 -30.541 -21.519 1.00 16.02 91 VAL B O 1
ATOM 2911 N N . ALA B 1 75 ? -22.565 -30.366 -19.829 1.00 13.31 92 ALA B N 1
ATOM 2912 C CA . ALA B 1 75 ? -21.636 -29.639 -18.968 1.00 12.79 92 ALA B CA 1
ATOM 2913 C C . ALA B 1 75 ? -21.532 -30.335 -17.626 1.00 12.69 92 ALA B C 1
ATOM 2914 O O . ALA B 1 75 ? -22.558 -30.660 -17.013 1.00 13.81 92 ALA B O 1
ATOM 2921 N N . GLU B 1 76 ? -20.318 -30.535 -17.154 1.00 12.83 93 GLU B N 1
ATOM 2922 C CA . GLU B 1 76 ? -20.070 -31.018 -15.797 1.0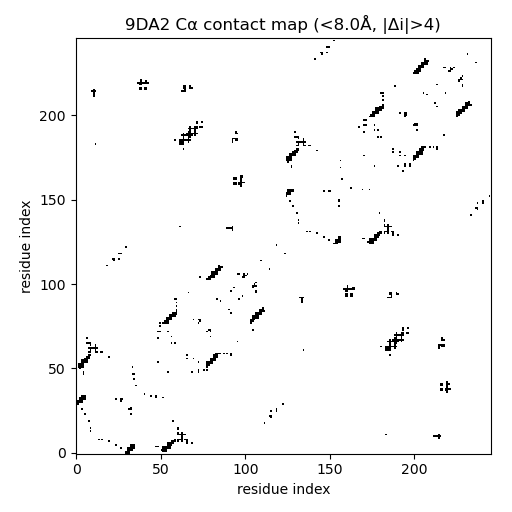0 12.40 93 GLU B CA 1
ATOM 2923 C C . GLU B 1 76 ? -19.831 -29.748 -14.978 1.00 11.92 93 GLU B C 1
ATOM 2924 O O . GLU B 1 76 ? -18.842 -29.028 -15.204 1.00 12.24 93 GLU B O 1
ATOM 2936 N N . VAL B 1 77 ? -20.778 -29.425 -14.105 1.00 11.17 94 VAL B N 1
ATOM 2937 C CA . VAL B 1 77 ? -20.881 -28.131 -13.456 1.00 11.26 94 VAL B CA 1
ATOM 2938 C C . VAL B 1 77 ? -20.471 -28.173 -11.984 1.00 10.75 94 VAL B C 1
ATOM 2939 O O . VAL B 1 77 ? -20.808 -27.260 -11.243 1.00 11.76 94 VAL B O 1
ATOM 2952 N N . THR B 1 78 ? -19.729 -29.181 -11.546 1.00 11.13 95 THR B N 1
ATOM 2953 C CA . THR B 1 78 ? -19.350 -29.275 -10.134 1.00 11.37 95 THR B CA 1
ATOM 2954 C C . THR B 1 78 ? -18.290 -28.243 -9.748 1.00 10.76 95 THR B C 1
ATOM 2955 O O . THR B 1 78 ? -18.379 -27.619 -8.692 1.00 11.76 95 THR B O 1
ATOM 2966 N N . GLN B 1 79 ? -17.253 -28.073 -10.578 1.00 10.90 96 GLN B N 1
ATOM 2967 C CA . GLN B 1 79 ? -16.180 -27.116 -10.322 1.00 10.86 96 GLN B CA 1
ATOM 2968 C C . GLN B 1 79 ? -16.597 -25.747 -10.841 1.00 10.95 96 GLN B C 1
ATOM 2969 O O . GLN B 1 79 ? -16.859 -25.614 -12.042 1.00 11.18 96 GLN B O 1
ATOM 2983 N N . PRO B 1 80 ? -16.674 -24.708 -9.995 1.00 10.36 97 PRO B N 1
ATOM 2984 C CA . PRO B 1 80 ? -17.112 -23.398 -10.503 1.00 10.60 97 PRO B CA 1
ATOM 2985 C C . PRO B 1 80 ? -16.175 -22.895 -11.587 1.00 9.91 97 PRO B C 1
ATOM 2986 O O . PRO B 1 80 ? -14.950 -22.950 -11.455 1.00 11.65 97 PRO B O 1
ATOM 2997 N N . SER B 1 81 ? -16.753 -22.341 -12.652 1.00 10.07 98 SER B N 1
ATOM 2998 C CA . SER B 1 81 ? -15.971 -21.922 -13.814 1.00 10.11 98 SER B CA 1
ATOM 2999 C C . SER B 1 81 ? -16.725 -20.853 -14.588 1.00 10.07 98 SER B C 1
ATOM 3000 O O . SER B 1 81 ? -17.886 -21.056 -14.966 1.00 9.82 98 SER B O 1
ATOM 3008 N N . LEU B 1 82 ? -16.056 -19.731 -14.850 1.00 9.63 99 LEU B N 1
ATOM 3009 C CA . LEU B 1 82 ? -16.669 -18.702 -15.692 1.00 10.07 99 LEU B CA 1
ATOM 3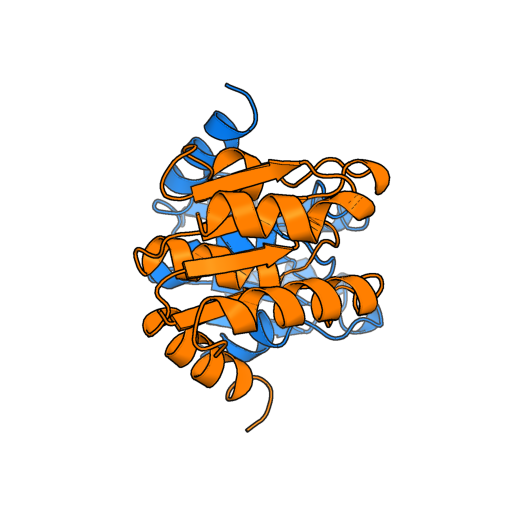010 C C . LEU B 1 82 ? -16.942 -19.222 -17.090 1.00 9.60 99 LEU B C 1
ATOM 3011 O O . LEU B 1 82 ? -17.982 -18.919 -17.690 1.00 10.36 99 LEU B O 1
ATOM 3027 N N . GLY B 1 83 ? -15.997 -19.975 -17.662 1.00 10.27 100 GLY B N 1
ATOM 3028 C CA . GLY B 1 83 ? -16.128 -20.390 -19.045 1.00 10.42 100 GLY B CA 1
ATOM 3029 C C . GLY B 1 83 ? -17.273 -21.362 -19.236 1.00 10.14 100 GLY B C 1
ATOM 3030 O O . GLY B 1 83 ? -18.027 -21.273 -20.216 1.00 10.81 100 GLY B O 1
ATOM 3034 N N . VAL B 1 84 ? -17.427 -22.309 -18.309 1.00 10.38 101 VAL B N 1
ATOM 3035 C CA . VAL B 1 84 ? -18.557 -23.237 -18.389 1.00 9.93 101 VAL B CA 1
ATOM 3036 C C . VAL B 1 84 ? -19.869 -22.477 -18.278 1.00 9.71 101 VAL B C 1
ATOM 3037 O O . VAL B 1 84 ? -20.808 -22.717 -19.042 1.00 10.56 101 VAL B O 1
ATOM 3050 N N . GLY B 1 85 ? -19.956 -21.543 -17.324 1.00 9.69 102 GLY B N 1
ATOM 3051 C CA . GLY B 1 85 ? -21.178 -20.764 -17.208 1.00 10.00 102 GLY B CA 1
ATOM 3052 C C . GLY B 1 85 ? -21.478 -19.966 -18.465 1.00 9.74 102 GLY B C 1
ATOM 3053 O O . GLY B 1 85 ? -22.632 -19.910 -18.919 1.00 10.44 102 GLY B O 1
ATOM 3057 N N . TYR B 1 86 ? -20.450 -19.347 -19.048 1.00 10.44 103 TYR B N 1
ATOM 3058 C CA . TYR B 1 86 ? -20.603 -18.557 -20.265 1.00 10.72 103 TYR B CA 1
ATOM 3059 C C . TYR B 1 86 ? -21.076 -19.428 -21.424 1.00 11.53 103 TYR B C 1
ATOM 3060 O O . TYR B 1 86 ? -21.983 -19.045 -22.175 1.00 11.78 103 TYR B O 1
ATOM 3078 N N . GLU B 1 87 ? -20.448 -20.597 -21.603 1.00 11.17 104 GLU B N 1
ATOM 3079 C CA . GLU B 1 87 ? -20.880 -21.534 -22.632 1.00 11.92 104 GLU B CA 1
ATOM 3080 C C . GLU B 1 87 ? -22.346 -21.901 -22.465 1.00 11.70 104 GLU B C 1
ATOM 3081 O O . GLU B 1 87 ? -23.106 -21.943 -23.448 1.00 12.59 104 GLU B O 1
ATOM 3093 N N . LEU B 1 88 ? -22.775 -22.158 -21.226 1.00 11.24 105 LEU B N 1
ATOM 3094 C CA . LEU B 1 88 ? -24.178 -22.482 -20.991 1.00 12.06 105 LEU B CA 1
ATOM 3095 C C . LEU B 1 88 ? -25.093 -21.303 -21.310 1.00 11.85 105 LEU B C 1
ATOM 3096 O O . LEU B 1 88 ? -26.162 -21.493 -21.901 1.00 13.16 105 LEU B O 1
ATOM 3112 N N . GLY B 1 89 ? -24.701 -20.077 -20.948 1.00 11.19 106 GLY B N 1
ATOM 3113 C CA . GLY B 1 89 ? -25.526 -18.930 -21.298 1.00 12.26 106 GLY B CA 1
ATOM 3114 C C . GLY B 1 89 ? -25.652 -18.742 -22.801 1.00 12.58 106 GLY B C 1
ATOM 3115 O O . GLY B 1 89 ? -26.739 -18.473 -23.313 1.00 13.79 106 GLY B O 1
ATOM 3119 N N . ARG B 1 90 ? -24.535 -18.832 -23.526 1.00 12.92 107 ARG B N 1
ATOM 3120 C CA . ARG B 1 90 ? -24.608 -18.754 -24.980 1.00 14.51 107 ARG B CA 1
ATOM 3121 C C . ARG B 1 90 ? -25.443 -19.895 -25.551 1.00 13.92 107 ARG B C 1
ATOM 3122 O O . ARG B 1 90 ? -26.188 -19.696 -26.516 1.00 15.84 107 ARG B O 1
ATOM 3143 N N . ALA B 1 91 ? -25.315 -21.100 -24.990 1.00 13.26 108 ALA B N 1
ATOM 3144 C CA . ALA B 1 91 ? -26.059 -22.245 -25.495 1.00 14.02 108 ALA B CA 1
ATOM 3145 C C . ALA B 1 91 ? -27.554 -22.041 -25.358 1.00 15.44 108 ALA B C 1
ATOM 3146 O O . ALA B 1 91 ? -28.326 -22.397 -26.258 1.00 16.39 108 ALA B O 1
ATOM 3153 N N . VAL B 1 92 ? -27.995 -21.510 -24.224 1.00 15.04 109 VAL B N 1
ATOM 3154 C CA . VAL B 1 92 ? -29.409 -21.206 -24.059 1.00 15.99 109 VAL B CA 1
ATOM 3155 C C . VAL B 1 92 ? -29.868 -20.278 -25.172 1.00 16.86 109 VAL B C 1
ATOM 3156 O O . VAL B 1 92 ? -30.891 -20.511 -25.820 1.00 19.09 109 VAL B O 1
ATOM 3169 N N . ALA B 1 93 ? -29.123 -19.196 -25.406 1.00 17.13 110 ALA B N 1
ATOM 3170 C CA . ALA B 1 93 ? -29.537 -18.205 -26.395 1.00 18.94 110 ALA B CA 1
ATOM 3171 C C . ALA B 1 93 ? -29.433 -18.728 -27.820 1.00 19.17 110 ALA B C 1
ATOM 3172 O O . ALA B 1 93 ? -30.141 -18.227 -28.696 1.00 22.51 110 ALA B O 1
ATOM 3179 N N . PHE B 1 94 ? -28.594 -19.727 -28.060 1.00 20.16 111 PHE B N 1
ATOM 3180 C CA . PHE B 1 94 ? -28.525 -20.425 -29.333 1.00 20.39 111 PHE B CA 1
ATOM 3181 C C . PHE B 1 94 ? -29.590 -21.514 -29.467 1.00 20.33 111 PHE B C 1
ATOM 3182 O O . PHE B 1 94 ? -29.567 -22.265 -30.453 1.00 21.65 111 PHE B O 1
ATOM 3199 N N . ASN B 1 95 ? -30.496 -21.633 -28.494 1.00 20.00 112 ASN B N 1
ATOM 3200 C CA . ASN B 1 95 ? -31.619 -22.580 -28.556 1.00 20.64 112 ASN B CA 1
ATOM 3201 C C . ASN B 1 95 ? -31.160 -24.038 -28.582 1.00 19.71 112 ASN B C 1
ATOM 3202 O O . ASN B 1 95 ? -31.714 -24.875 -29.295 1.00 21.35 112 ASN B O 1
ATOM 3213 N N . LYS B 1 96 ? -30.175 -24.357 -27.745 1.00 19.05 113 LYS B N 1
ATOM 3214 C CA . LYS B 1 96 ? -29.627 -25.703 -27.681 1.00 18.22 113 LYS B CA 1
ATOM 3215 C C . LYS B 1 96 ? -30.235 -26.495 -26.531 1.00 17.90 113 LYS B C 1
ATOM 3216 O O . LYS B 1 96 ? -30.594 -25.951 -25.484 1.00 21.20 113 LYS B O 1
ATOM 3235 N N . ARG B 1 97 ? -30.310 -27.804 -26.727 1.00 18.91 114 ARG B N 1
ATOM 3236 C CA . ARG B 1 97 ? -30.610 -28.741 -25.656 1.00 18.44 114 ARG B CA 1
ATOM 3237 C C . ARG B 1 97 ? -29.395 -28.921 -24.755 1.00 18.38 114 ARG B C 1
ATOM 3238 O O . ARG B 1 97 ? -28.267 -29.057 -25.232 1.00 18.51 114 ARG B O 1
ATOM 3259 N N . ILE B 1 98 ? -29.619 -28.893 -23.437 1.00 15.99 115 ILE B N 1
ATOM 3260 C CA . ILE B 1 98 ? -28.552 -28.798 -22.449 1.00 15.19 115 ILE B CA 1
ATOM 3261 C C . ILE B 1 98 ? -28.764 -29.836 -21.356 1.00 13.77 115 ILE B C 1
ATOM 3262 O O . ILE B 1 98 ? -29.875 -29.973 -20.826 1.00 15.11 115 ILE B O 1
ATOM 3278 N N . LEU B 1 99 ? -27.671 -30.513 -20.992 1.00 14.45 116 LEU B N 1
ATOM 3279 C CA . LEU B 1 99 ? -27.623 -31.460 -19.882 1.00 14.43 116 LEU B CA 1
ATOM 3280 C C . LEU B 1 99 ? -26.469 -31.046 -18.981 1.00 13.85 116 LEU B C 1
ATOM 3281 O O . LEU B 1 99 ? -25.317 -31.049 -19.427 1.00 14.14 116 LEU B O 1
ATOM 3297 N N . CYS B 1 100 ? -26.759 -30.687 -17.734 1.00 13.07 117 CYS B N 1
ATOM 3298 C CA . CYS B 1 100 ? -25.757 -30.369 -16.734 1.00 12.61 117 CYS B CA 1
ATOM 3299 C C . CYS B 1 100 ? -25.708 -31.466 -15.684 1.00 12.78 117 CYS B C 1
ATOM 3300 O O . CYS B 1 100 ? -26.750 -32.005 -15.282 1.00 14.22 117 CYS B O 1
ATOM 3308 N N . LEU B 1 101 ? -24.493 -31.757 -15.224 1.00 12.29 118 LEU B N 1
ATOM 3309 C CA . LEU B 1 101 ? -24.173 -32.837 -14.306 1.00 12.40 118 LEU B CA 1
ATOM 3310 C C . LEU B 1 101 ? -23.447 -32.275 -13.099 1.00 11.79 118 LEU B C 1
ATOM 3311 O O . LEU B 1 101 ? -22.393 -31.658 -13.254 1.00 12.51 118 LEU B O 1
ATOM 3327 N N . PHE B 1 102 ? -23.999 -32.486 -11.909 1.00 12.46 119 PHE B N 1
ATOM 3328 C CA . PHE B 1 102 ? -23.461 -31.909 -10.679 1.00 12.48 119 PHE B CA 1
ATOM 3329 C C . PHE B 1 102 ? -23.318 -32.991 -9.617 1.00 13.11 119 PHE B C 1
ATOM 3330 O O . PHE B 1 102 ? -24.219 -33.793 -9.436 1.00 14.21 119 PHE B 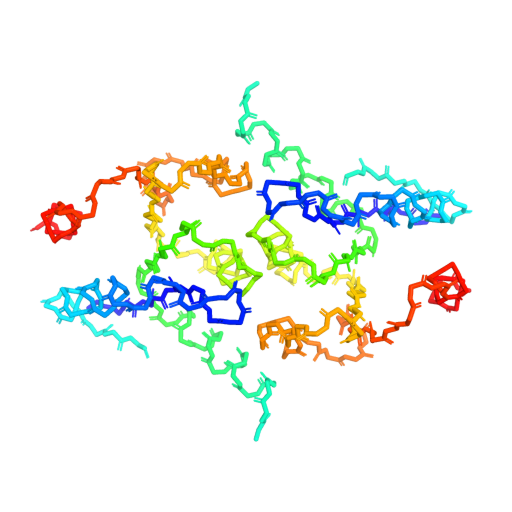O 1
ATOM 3347 N N . ARG B 1 103 ? -22.189 -32.979 -8.882 1.00 12.41 120 ARG B N 1
ATOM 3348 C CA . ARG B 1 103 ? -21.915 -33.960 -7.845 1.00 12.73 120 ARG B CA 1
ATOM 3349 C C . ARG B 1 103 ? -22.098 -33.362 -6.468 1.00 12.83 120 ARG B C 1
ATOM 3350 O O . ARG B 1 103 ? -21.223 -32.615 -6.005 1.00 13.32 120 ARG B O 1
ATOM 3371 N N . PRO B 1 104 ? -23.148 -33.730 -5.736 1.00 14.45 121 PRO B N 1
ATOM 3372 C CA . PRO B 1 104 ? -23.261 -33.257 -4.350 1.00 15.25 121 PRO B CA 1
ATOM 3373 C C . PRO B 1 104 ? -22.129 -33.712 -3.451 1.00 14.82 121 PRO B C 1
ATOM 3374 O O . PRO B 1 104 ? -21.911 -33.068 -2.418 1.00 14.78 121 PRO B O 1
ATOM 3385 N N . GLN B 1 105 ? -21.410 -34.787 -3.795 1.00 14.00 122 GLN B N 1
ATOM 3386 C C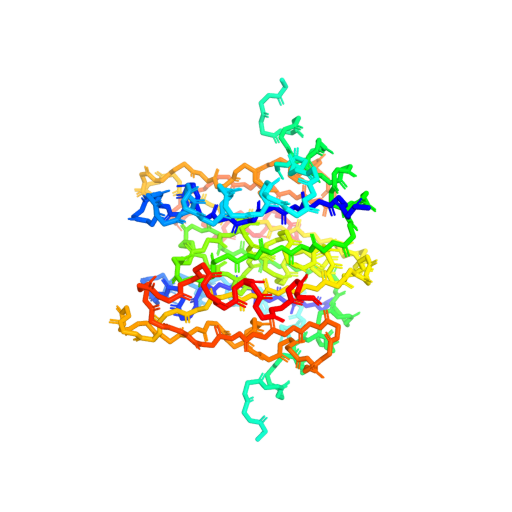A . GLN B 1 105 ? -20.272 -35.217 -2.983 1.00 15.37 122 GLN B CA 1
ATOM 3387 C C . GLN B 1 105 ? -19.197 -34.133 -2.900 1.00 13.94 122 GLN B C 1
ATOM 3388 O O . GLN B 1 105 ? -18.362 -34.181 -1.994 1.00 15.12 122 GLN B O 1
ATOM 3402 N N . SER B 1 106 ? -19.219 -33.147 -3.804 1.00 13.43 123 SER B N 1
ATOM 3403 C CA . SER B 1 106 ? -18.292 -32.022 -3.722 1.00 13.49 123 SER B CA 1
ATOM 3404 C C . SER B 1 106 ? -18.515 -31.174 -2.480 1.00 13.35 123 SER B C 1
ATOM 3405 O O . SER B 1 106 ? -17.641 -30.370 -2.130 1.00 15.12 123 SER B O 1
ATOM 3413 N N . GLY B 1 107 ? -19.683 -31.269 -1.847 1.00 13.68 124 GLY B N 1
ATOM 3414 C CA . GLY B 1 107 ? -20.055 -30.421 -0.742 1.00 13.65 124 GLY B CA 1
ATOM 3415 C C . GLY B 1 107 ? -20.524 -29.041 -1.138 1.00 14.21 124 GLY B C 1
ATOM 3416 O O . GLY B 1 107 ? -20.918 -28.264 -0.253 1.00 14.54 124 GLY B O 1
ATOM 3420 N N . ARG B 1 108 ? -20.483 -28.710 -2.429 1.00 13.01 125 ARG B N 1
ATOM 3421 C CA A ARG B 1 108 ? -20.897 -27.394 -2.891 0.63 13.02 125 ARG B CA 1
ATOM 3422 C CA B ARG B 1 108 ? -20.896 -27.389 -2.875 0.37 13.11 125 ARG B CA 1
ATOM 3423 C C . ARG B 1 108 ? -22.411 -27.298 -3.032 1.00 12.84 125 ARG B C 1
ATOM 3424 O O . ARG B 1 108 ? -23.113 -28.295 -3.172 1.00 13.76 125 ARG B O 1
ATOM 3465 N N . VAL B 1 109 ? -22.911 -26.065 -2.994 1.00 13.18 126 VAL B N 1
ATOM 3466 C CA . VAL B 1 109 ? -24.277 -25.764 -3.384 1.00 13.22 126 VAL B CA 1
ATOM 3467 C C . VAL B 1 109 ? -24.184 -25.200 -4.798 1.00 11.90 126 VAL B C 1
ATOM 3468 O O . VAL B 1 109 ? -23.544 -24.167 -5.023 1.00 12.03 126 VAL B O 1
ATOM 3481 N N . LEU B 1 110 ? -24.771 -25.887 -5.764 1.00 11.64 127 LEU B N 1
ATOM 3482 C CA . LEU B 1 110 ? -24.660 -25.457 -7.155 1.00 11.56 127 LEU B CA 1
ATOM 3483 C C . LEU B 1 110 ? -25.275 -24.075 -7.339 1.00 10.98 127 LEU B C 1
ATOM 3484 O O . LEU B 1 110 ? -26.369 -23.791 -6.827 1.00 11.44 127 LEU B O 1
ATOM 3500 N N . SER B 1 111 ? -24.593 -23.239 -8.116 1.00 10.84 128 SER B N 1
ATOM 3501 C CA . SER B 1 111 ? -25.087 -21.944 -8.564 1.00 10.70 128 SER B CA 1
ATOM 3502 C C . SER B 1 111 ? -26.590 -21.907 -8.813 1.00 11.62 128 SER B C 1
ATOM 3503 O O . SER B 1 111 ? -27.123 -22.719 -9.577 1.00 11.39 128 SER B O 1
ATOM 3511 N N . ALA B 1 112 ? -27.260 -20.894 -8.246 1.00 11.90 129 ALA B N 1
ATOM 3512 C CA . ALA B 1 112 ? -28.678 -20.690 -8.519 1.00 12.25 129 ALA B CA 1
ATOM 3513 C C . ALA B 1 112 ? -28.928 -20.381 -9.987 1.00 11.88 129 ALA B C 1
ATOM 3514 O O . ALA B 1 112 ? -30.025 -20.664 -10.491 1.00 12.78 129 ALA B O 1
ATOM 3521 N N . MET B 1 113 ? -27.958 -19.801 -10.696 1.00 12.26 130 MET B N 1
ATOM 3522 C CA . MET B 1 113 ? -28.183 -19.465 -12.099 1.00 12.24 130 MET B CA 1
ATOM 3523 C C . MET B 1 113 ? -28.310 -20.715 -12.938 1.00 12.07 130 MET B C 1
ATOM 3524 O O . MET B 1 113 ? -29.046 -20.726 -13.928 1.00 14.71 130 MET B O 1
ATOM 3538 N N . ILE B 1 114 ? -27.599 -21.773 -12.580 1.00 12.06 131 ILE B N 1
ATOM 3539 C CA . ILE B 1 114 ? -27.649 -23.011 -13.344 1.00 12.02 131 ILE B CA 1
ATOM 3540 C C . ILE B 1 114 ? -28.831 -23.865 -12.895 1.00 13.27 131 ILE B C 1
ATOM 3541 O O . ILE B 1 114 ? -29.633 -24.325 -13.706 1.00 13.80 131 ILE B O 1
ATOM 3557 N N . ARG B 1 115 ? -28.981 -24.059 -11.583 1.00 14.07 132 ARG B N 1
ATOM 3558 C CA . ARG B 1 115 ? -30.120 -24.793 -11.059 1.00 15.41 132 ARG B CA 1
ATOM 3559 C C . ARG B 1 115 ? -31.410 -24.122 -11.481 1.00 15.21 132 ARG B C 1
ATOM 3560 O O . ARG B 1 115 ? -32.375 -24.807 -11.833 1.00 16.68 132 ARG B O 1
ATOM 3581 N N . GLY B 1 116 ? -31.442 -22.775 -11.476 1.00 14.42 133 GLY B N 1
ATOM 3582 C CA . GLY B 1 116 ? -32.646 -22.038 -11.811 1.00 15.14 133 GLY B CA 1
ATOM 3583 C C . GLY B 1 116 ? -32.944 -21.891 -13.292 1.00 15.08 133 GLY B C 1
ATOM 3584 O O . GLY B 1 116 ? -34.068 -21.552 -13.649 1.00 17.06 133 GLY B O 1
ATOM 3588 N N . ALA B 1 117 ? -31.958 -22.098 -14.158 1.00 13.94 134 ALA B N 1
ATOM 3589 C CA . ALA B 1 117 ? -32.153 -22.080 -15.601 1.00 15.31 134 ALA B CA 1
ATOM 3590 C C . ALA B 1 117 ? -32.845 -23.333 -16.089 1.00 15.38 134 ALA B C 1
ATOM 3591 O O . ALA B 1 117 ? -33.412 -23.332 -17.183 1.00 18.85 134 ALA B O 1
ATOM 3598 N N . ALA B 1 118 ? -32.809 -24.402 -15.303 1.00 16.57 135 ALA B N 1
ATOM 3599 C CA . ALA B 1 118 ? -33.335 -25.682 -15.746 1.00 16.02 135 ALA B CA 1
ATOM 3600 C C . ALA B 1 118 ? -34.848 -25.634 -15.863 1.00 17.15 135 ALA B C 1
ATOM 3601 O O . ALA B 1 118 ? -35.541 -24.990 -15.073 1.00 19.86 135 ALA B O 1
ATOM 3608 N N . ASP B 1 119 ? -35.374 -26.338 -16.856 1.00 17.57 136 ASP B N 1
ATOM 3609 C CA . ASP B 1 119 ? -36.802 -26.500 -17.025 1.00 18.44 136 ASP B CA 1
ATOM 3610 C C . ASP B 1 119 ? -37.196 -27.967 -17.007 1.00 20.35 136 ASP B C 1
ATOM 3611 O O . ASP B 1 119 ? -38.386 -28.267 -17.157 1.00 22.44 136 ASP B O 1
ATOM 3620 N N . GLY B 1 120 ? -36.242 -28.881 -16.794 1.00 18.66 137 GLY B N 1
ATOM 3621 C CA . GLY B 1 120 ? -36.537 -30.294 -16.684 1.00 20.72 137 GLY B CA 1
ATOM 3622 C C . GLY B 1 120 ? -36.711 -31.023 -17.992 1.00 19.95 137 GLY B C 1
ATOM 3623 O O . GLY B 1 120 ? -36.970 -32.241 -17.976 1.00 22.81 137 GLY B O 1
ATOM 3627 N N . SER B 1 121 ? -36.644 -30.335 -19.129 1.00 20.78 138 SER B N 1
ATOM 3628 C CA . SER B 1 121 ? -36.811 -30.958 -20.440 1.00 22.18 138 SER B CA 1
ATOM 3629 C C . SER B 1 121 ? -35.638 -30.547 -21.332 1.00 20.17 138 SER B C 1
ATOM 3630 O O . SER B 1 121 ? -34.651 -31.285 -21.425 1.00 19.92 138 SER B O 1
ATOM 3643 N N . ARG B 1 122 ? -35.690 -29.359 -21.946 1.00 22.54 139 ARG B N 1
ATOM 3644 C CA . ARG B 1 122 ? -34.588 -28.933 -22.813 1.00 22.14 139 ARG B CA 1
ATOM 3645 C C . ARG B 1 122 ? -33.379 -28.396 -22.051 1.00 22.05 139 ARG B C 1
ATOM 3646 O O . ARG B 1 122 ? -32.297 -28.268 -22.639 1.00 23.83 139 ARG B O 1
ATOM 3667 N N . PHE B 1 123 ? -33.511 -28.080 -20.774 1.00 17.88 140 PHE B N 1
ATOM 3668 C CA . PHE B 1 123 ? -32.367 -27.735 -19.926 1.00 17.14 140 PHE B CA 1
ATOM 3669 C C . PHE B 1 123 ? -32.556 -28.567 -18.668 1.00 14.38 140 PHE B C 1
ATOM 3670 O O . PHE B 1 123 ? -33.443 -28.269 -17.861 1.00 16.11 140 PHE B O 1
ATOM 3687 N N . GLN B 1 124 ? -31.743 -29.613 -18.508 1.00 15.14 141 GLN B N 1
ATOM 3688 C CA . GLN B 1 124 ? -31.822 -30.518 -17.369 1.00 14.69 141 GLN B CA 1
ATOM 3689 C C . GLN B 1 124 ? -30.569 -30.394 -16.516 1.00 15.65 141 GLN B C 1
ATOM 3690 O O . GLN B 1 124 ? -29.457 -30.304 -17.044 1.00 15.47 141 GLN B O 1
ATOM 3704 N N . VAL B 1 125 ? -30.756 -30.374 -15.206 1.00 13.57 142 VAL B N 1
ATOM 3705 C CA . VAL B 1 125 ? -29.664 -30.403 -14.239 1.00 13.68 142 VAL B CA 1
ATOM 3706 C C . VAL B 1 125 ? -29.860 -31.633 -13.366 1.00 14.63 142 VAL B C 1
ATOM 3707 O O . VAL B 1 125 ? -30.872 -31.744 -12.657 1.00 16.71 142 VAL B O 1
ATOM 3720 N N . TRP B 1 126 ? -28.898 -32.555 -13.411 1.00 14.14 143 TRP B N 1
ATOM 3721 C CA . TRP B 1 126 ? -28.936 -33.800 -12.658 1.00 15.31 143 TRP B CA 1
ATOM 3722 C C . TRP B 1 126 ? -27.836 -33.831 -11.611 1.00 15.46 143 TRP B C 1
ATOM 3723 O O . TRP B 1 126 ? -26.648 -33.648 -11.928 1.00 15.62 143 TRP B O 1
ATOM 3744 N N . ASP B 1 127 ? -28.234 -34.093 -10.379 1.00 15.81 144 ASP B N 1
ATOM 3745 C CA . ASP B 1 127 ? -27.307 -34.506 -9.333 1.00 14.97 144 ASP B CA 1
ATOM 3746 C C . ASP B 1 127 ? -26.949 -35.955 -9.576 1.00 16.19 144 ASP B C 1
ATOM 3747 O O . ASP B 1 127 ? -27.814 -36.751 -9.928 1.00 19.31 144 ASP B O 1
ATOM 3756 N N . TYR B 1 128 ? -25.684 -36.311 -9.373 1.00 15.78 145 TYR B N 1
ATOM 3757 C CA . TYR B 1 128 ? -25.268 -37.685 -9.608 1.00 19.22 145 TYR B CA 1
ATOM 3758 C C . TYR B 1 128 ? -24.068 -38.033 -8.747 1.00 17.35 145 TYR B C 1
ATOM 3759 O O . TYR B 1 128 ? -23.351 -37.150 -8.258 1.00 17.27 145 TYR B O 1
ATOM 3777 N N . GLU B 1 129 ? -23.852 -39.342 -8.598 1.00 20.22 146 GLU B N 1
ATOM 3778 C CA . GLU B 1 129 ? -22.667 -39.878 -7.953 1.00 20.98 146 GLU B CA 1
ATOM 3779 C C . GLU B 1 129 ? -21.684 -40.343 -9.022 1.00 25.53 146 GLU B C 1
ATOM 3780 O O . GLU B 1 129 ? -22.094 -40.893 -10.048 1.00 23.45 146 GLU B O 1
ATOM 3792 N N . GLU B 1 130 ? -20.389 -40.122 -8.774 1.00 30.63 147 GLU B N 1
ATOM 3793 C CA . GLU B 1 130 ? -19.388 -40.319 -9.826 1.00 29.54 147 GLU B CA 1
ATOM 3794 C C . GLU B 1 130 ? -19.467 -41.704 -10.458 1.00 30.94 147 GLU B C 1
ATOM 3795 O O . GLU B 1 130 ? -19.308 -41.850 -11.675 1.00 32.28 147 GLU B O 1
ATOM 3807 N N . GLY B 1 131 ? -19.712 -42.742 -9.654 1.00 33.80 148 GLY B N 1
ATOM 3808 C CA . GLY B 1 131 ? -19.700 -44.096 -10.187 1.00 35.67 148 GLY B CA 1
ATOM 3809 C C . GLY B 1 131 ? -20.788 -44.354 -11.206 1.00 34.65 148 GLY B C 1
ATOM 3810 O O . GLY B 1 131 ? -20.664 -45.289 -12.011 1.00 37.65 148 GLY B O 1
ATOM 3814 N N . GLU B 1 132 ? -21.850 -43.550 -11.199 1.00 32.99 149 GLU B N 1
ATOM 3815 C CA . GLU B 1 132 ? -23.015 -43.794 -12.035 1.00 32.46 149 GLU B CA 1
ATOM 3816 C C . GLU B 1 132 ? -23.055 -42.944 -13.297 1.00 29.44 149 GLU B C 1
ATOM 3817 O O . GLU B 1 132 ? -24.050 -42.987 -14.022 1.00 28.89 149 GLU B O 1
ATOM 3829 N N . VAL B 1 133 ? -22.003 -42.176 -13.594 1.00 27.80 150 VAL B N 1
ATOM 3830 C CA . VAL B 1 133 ? -22.119 -41.203 -14.678 1.00 25.21 150 VAL B CA 1
ATOM 3831 C C . VAL B 1 133 ? -22.351 -41.901 -16.018 1.00 25.39 150 VAL B C 1
ATOM 3832 O O . VAL B 1 133 ? -23.100 -41.403 -16.874 1.00 25.53 150 VAL B O 1
ATOM 3845 N N . GLU B 1 134 ? -21.722 -43.056 -16.223 1.00 27.42 151 GLU B N 1
ATOM 3846 C CA . GLU B 1 134 ? -21.904 -43.755 -17.490 1.00 29.69 151 GLU B CA 1
ATOM 3847 C C . GLU B 1 134 ? -23.350 -44.199 -17.661 1.00 28.58 151 GLU B C 1
ATOM 3848 O O . GLU B 1 134 ? -23.925 -44.060 -18.748 1.00 30.51 151 GLU B O 1
ATOM 3860 N N . ALA B 1 135 ? -23.953 -44.740 -16.598 1.00 30.18 152 ALA B N 1
ATOM 3861 C CA . ALA B 1 135 ? -25.342 -45.178 -16.664 1.00 33.21 152 ALA B CA 1
ATOM 3862 C C . ALA B 1 135 ? -26.292 -44.003 -16.868 1.00 28.94 152 ALA B C 1
ATOM 3863 O O . ALA B 1 135 ? -27.277 -44.114 -17.607 1.00 29.02 152 ALA B O 1
ATOM 3870 N N . LEU B 1 136 ? -26.023 -42.867 -16.214 1.00 27.24 153 LEU B N 1
ATOM 3871 C CA . LEU B 1 136 ? -26.866 -41.691 -16.399 1.00 25.42 153 LEU B CA 1
ATOM 3872 C C . LEU B 1 136 ? -26.841 -41.240 -17.850 1.00 23.74 153 LEU B C 1
ATOM 3873 O O . LEU B 1 136 ? -27.886 -40.969 -18.450 1.00 24.27 153 LEU B O 1
ATOM 3889 N N . LEU B 1 137 ? -25.652 -41.181 -18.444 1.00 23.04 154 LEU B N 1
ATOM 3890 C CA . LEU B 1 137 ? -25.555 -40.765 -19.837 1.00 25.06 154 LEU B CA 1
ATOM 3891 C C . LEU B 1 137 ? -26.233 -41.768 -20.766 1.00 25.96 154 LEU B C 1
ATOM 3892 O O . LEU B 1 137 ? -26.884 -41.373 -21.742 1.00 24.65 154 LEU B O 1
ATOM 3908 N N . ASP B 1 138 ? -26.070 -43.072 -20.506 1.00 25.68 155 ASP B N 1
ATOM 3909 C CA . ASP B 1 138 ? -26.777 -44.069 -21.303 1.00 28.98 155 ASP B CA 1
ATOM 3910 C C . ASP B 1 138 ? -28.281 -43.831 -21.266 1.00 28.84 155 ASP B C 1
ATOM 3911 O O . ASP B 1 138 ? -28.971 -43.955 -22.286 1.00 31.59 155 ASP B O 1
ATOM 3920 N N . ARG B 1 139 ? -28.811 -43.519 -20.079 1.00 27.45 156 ARG B N 1
ATOM 3921 C CA . ARG B 1 139 ? -30.237 -43.266 -19.928 1.00 29.31 156 ARG B CA 1
ATOM 3922 C C . ARG B 1 139 ? -30.646 -42.037 -20.719 1.00 26.67 156 ARG B C 1
ATOM 3923 O O . ARG B 1 139 ? -31.609 -42.070 -21.494 1.00 28.28 156 ARG B O 1
ATOM 3944 N N . TYR B 1 140 ? -29.894 -40.947 -20.562 1.00 24.49 157 TYR B N 1
ATOM 3945 C CA . TYR B 1 140 ? -30.249 -39.693 -21.217 1.00 25.03 157 TYR B CA 1
ATOM 3946 C C . TYR B 1 140 ? -30.204 -39.842 -22.729 1.00 23.98 157 TYR B C 1
ATOM 3947 O O . TYR B 1 140 ? -31.079 -39.345 -23.444 1.00 27.20 157 TYR B O 1
ATOM 3965 N N . PHE B 1 141 ? -29.174 -40.507 -23.240 1.00 26.20 158 PHE B N 1
ATOM 3966 C CA . PHE B 1 141 ? -29.041 -40.729 -24.668 1.00 29.29 158 PHE B CA 1
ATOM 3967 C C . PHE B 1 141 ? -29.778 -41.987 -25.099 1.00 36.75 158 PHE B C 1
ATOM 3968 O O . PHE B 1 141 ? -29.554 -42.474 -26.209 1.00 38.79 158 PHE B O 1
ATOM 3985 N N . GLU B 1 142 ? -30.675 -42.490 -24.239 1.00 33.53 159 GLU B N 1
ATOM 3986 C CA . GLU B 1 142 ? -31.628 -43.562 -24.530 1.00 43.28 159 GLU B CA 1
ATOM 3987 C C . GLU B 1 142 ? -30.909 -44.753 -25.138 1.00 38.85 159 GLU B C 1
ATOM 3988 O O . GLU B 1 142 ? -31.381 -45.334 -26.116 1.00 44.56 159 GLU B O 1
#

Organism: Homo sapiens (NCBI:txid9606)

Nearest PDB structures (foldseek):
  8osc-assembly1_B  TM=9.997E-01  e=8.220E-25  Homo sapiens
  8osc-assembly1_A  TM=9.895E-01  e=3.777E-22  Homo sapiens
  4fyi-assembly2_C  TM=9.940E-01  e=1.640E-21  Rattus norvegicus
  4fyi-assembly1_A  TM=9.983E-01  e=2.257E-21  Rattus norvegicus
  4fyh-assembly1_A  TM=9.967E-01  e=1.742E-20  Rattus norvegicus

Sequence (246 aa):
RPALYFCGSIRGGREDRTLYERIVSRLRRFGTVLTGGDRLIHEQDLEWLLQQADVVVAEVTQPSLGVGYELGRAVAFNNKRILCLFRPQSGRVLSAMIRGAADGSRFQVWDYEEGEVEALLDRYFEPALYFCGSIRGGREDRTLYERIVSRLRRFGTVLGGDRRLIHEQDLEWLQQADVVVAEVTQPSLGVGYELGRAVAFNKRILCLFRPQSGRRVLSAMIRGAADGSRFQVWDYEEGEVEALLDRYFE

InterPro domains:
  IPR007710 Nucleoside 2-deoxyribosyltransferase [PF05014] (23-119)
  IPR028607 2-deoxynucleoside 5-phosphate N-hydrolase 1, DNPH1 [MF_03036] (21-161)
  IPR051239 2'-Deoxynucleoside 5'-phosphate N-hydrolase [PTHR15364] (16-165)

Secondary structure (DSSP, 8-state):
--EEEEE--STT--TTHHHHHHHHHHHHHHSEE---HHHHHHHHHHHHHHH-SEEEEE-SS--HHHHHHHHHHHHTT-EEEEEE-GGGS----HHHHTT--SSSEEEEE--GGGHHHHHHHHH-/-EEEEE--STT--TTHHHHHHHHHHHTTTSEE--HHHHHHHHHHHHHHH-SEEEEE-SS--HHHHHHHHHHHHTT-EEEEEE-GGG-PPP-HHHHHH--SSSEEEEE--GGGHHHHHHHHT-

GO terms:
  GO:0070694 5-hydroxymethyl-dUMP N-hydrolase activity (F, IDA)
  GO:0005634 nucleus (C, IDA)
  GO:0005737 cytoplasm (C, IDA)
  GO:0009159 deoxyribonucleoside monophosphate catabolic process (P, IDA)
  GO:0043174 nucleoside salvage (P, IMP)
  GO:0070694 5-hydroxymethyl-dUMP N-hydrolase activity (F, TAS)
  GO:0005829 cytosol (C, TAS)
  GO:0006195 purine nucleotide catabolic process (P, TAS)
  GO:0042802 identical protein binding (F, IPI)
  GO:0005515 protein binding (F, IPI)
  GO:0005829 cytosol (C, IDA)
  GO:0030855 epithelial cell differentiation (P, IEP)
  GO:0070062 extracellular exosome (C, HDA)

Radius of gyration: 17.66 Å; Cα contacts (8 Å, |Δi|>4): 513; chains: 2; bounding box: 37×55×35 Å